Protein AF-A0A0K2G7L2-F1 (afdb_monomer)

Foldseek 3Di:
DDDDDDDDDDDDDDDDDDDDDDPDDDPPPPPPVVVLVQFLLNLQLVLLLVQLVVLLVQLQQLVLLLVVLVVVVCVPDHDDDDDDDDDDPPDDRDDPVRSCVVCVVGNVSSVVSNVVSVLLNVLSLLVSLLSCLLVQVNPSHHDLVSLCLLCVLLVHHDDPVDDRVVSSVVSSVSSVVCSVVSVVVSSVSSVVSSVVVPRDCDPSSVVVSVVSND

Nearest PDB structures (foldseek):
  7uj2-assembly1_B  TM=1.966E-01  e=4.678E+00  Borreliella burgdorferi 297

Secondary structure (DSSP, 8-state):
-----------------------------SSSHHHHTS-HHHHHHHHHHHHHHHHHHHHHHHHHHHHHHHHHHTTSSPPPP-PPP----SSPPPPHHHHHHH-TTHHHHHHHHHHHHHHHHHHHHHHHHHHHHTSTTSSSS--HHHHHHHHHHTT----TTS-HHHHHHHHHHHHHHHHHHT-HHHHHHHHHHHHHTT----HHHHHHHHHHH-

Organism: Nitrospira moscoviensis (NCBI:txid42253)

pLDDT: mean 81.54, std 21.76, range [35.09, 98.5]

Sequence (214 aa):
MLTVEGKRLMRRAMLSLTMLVPLSLPSWVAGAEAYEANGVFDRFSRHIERQVQTDKIAFAKASGCTNWFYQQEKQKPAPPAVQSIRWDPVLQPPSREECLREYPGGLEAVRQDFHRTQTSLSVSLTFYEFALVGDRDDDARYSGEELGDLFQSLALTYDPTHSVLTHAAALTDRFDAWYQSRNLESLMNGMGQLYDKGYRVTAADRAELDRVAQ

Radius of gyration: 32.47 Å; Cα contacts (8 Å, |Δi|>4): 161; chains: 1; bounding box: 43×84×124 Å

Solvent-accessible surface area (backbone atoms only — not comparable to full-atom values): 12833 Å² total; per-residue (Å²): 136,83,88,84,88,82,81,88,80,93,75,92,74,90,83,88,86,77,93,79,80,82,83,78,75,82,83,86,76,75,67,62,64,66,55,68,69,53,48,40,40,55,52,36,48,54,51,39,50,54,48,32,54,53,26,48,56,51,27,52,50,26,48,38,37,39,52,49,46,49,52,59,66,48,74,49,87,77,80,83,91,72,92,75,86,89,76,82,72,94,58,82,73,69,51,72,70,54,38,49,69,75,28,76,73,40,64,66,47,26,49,56,46,31,55,50,27,49,49,51,31,50,53,35,49,54,51,42,50,49,55,43,32,43,25,75,81,72,76,73,47,58,54,75,65,36,44,41,52,47,26,46,34,67,77,44,84,68,60,91,88,57,50,58,66,58,53,23,48,55,52,45,53,50,48,53,54,35,59,75,69,63,42,55,68,59,49,53,52,17,50,48,50,42,43,76,74,68,37,59,85,46,75,65,46,50,54,52,47,54,63,74,70,108

Mean predicted aligned error: 12.75 Å

Structure (mmCIF, N/CA/C/O backbone):
data_AF-A0A0K2G7L2-F1
#
_entry.id   AF-A0A0K2G7L2-F1
#
loop_
_atom_site.group_PDB
_atom_site.id
_atom_site.type_symbol
_atom_site.label_atom_id
_atom_site.label_alt_id
_atom_site.label_comp_id
_atom_site.label_asym_id
_atom_site.label_entity_id
_atom_site.label_seq_id
_atom_site.pdbx_PDB_ins_code
_atom_site.Cartn_x
_atom_site.Cartn_y
_atom_site.Cartn_z
_atom_site.occupancy
_atom_site.B_iso_or_equiv
_atom_site.auth_seq_id
_atom_site.auth_comp_id
_atom_site.auth_asym_id
_atom_site.auth_atom_id
_atom_site.pdbx_PDB_model_num
ATOM 1 N N . MET A 1 1 ? 5.404 68.092 -82.653 1.00 35.09 1 MET A N 1
ATOM 2 C CA . MET A 1 1 ? 6.288 69.264 -82.496 1.00 35.09 1 MET A CA 1
ATOM 3 C C . MET A 1 1 ? 6.424 69.516 -80.999 1.00 35.09 1 MET A C 1
ATOM 5 O O . MET A 1 1 ? 5.402 69.699 -80.360 1.00 35.09 1 MET A O 1
ATOM 9 N N . LEU A 1 2 ? 7.659 69.437 -80.488 1.00 36.53 2 LEU A N 1
ATOM 10 C CA . LEU A 1 2 ? 8.143 69.845 -79.154 1.00 36.53 2 LEU A CA 1
ATOM 11 C C . LEU A 1 2 ? 7.706 69.047 -77.899 1.00 36.53 2 LEU A C 1
ATOM 13 O O . LEU A 1 2 ? 6.635 69.221 -77.332 1.00 36.53 2 LEU A O 1
ATOM 17 N N . THR A 1 3 ? 8.657 68.214 -77.465 1.00 42.84 3 THR A N 1
ATOM 18 C CA . THR A 1 3 ? 9.062 67.876 -76.084 1.00 42.84 3 THR A CA 1
ATOM 19 C C . THR A 1 3 ? 8.960 69.029 -75.086 1.00 42.84 3 THR A C 1
ATOM 21 O O . THR A 1 3 ? 9.286 70.134 -75.495 1.00 42.84 3 THR A O 1
ATOM 24 N N . VAL A 1 4 ? 8.725 68.747 -73.791 1.00 45.81 4 VAL A N 1
ATOM 25 C CA . VAL A 1 4 ? 9.491 69.310 -72.648 1.00 45.81 4 VAL A CA 1
ATOM 26 C C . VAL A 1 4 ? 9.298 68.437 -71.385 1.00 45.81 4 VAL A C 1
ATOM 28 O O . VAL A 1 4 ? 8.180 68.119 -70.991 1.00 45.81 4 VAL A O 1
ATOM 31 N N . GLU A 1 5 ? 10.428 68.061 -70.774 1.00 42.84 5 GLU A N 1
ATOM 32 C CA . GLU A 1 5 ? 10.598 67.455 -69.445 1.00 42.84 5 GLU A CA 1
ATOM 33 C C . GLU A 1 5 ? 10.111 68.342 -68.284 1.00 42.84 5 GLU A C 1
ATOM 35 O O . GLU A 1 5 ? 10.182 69.566 -68.365 1.00 42.84 5 GLU A O 1
ATOM 40 N N . GLY A 1 6 ? 9.812 67.761 -67.113 1.00 38.66 6 GLY A N 1
ATOM 41 C CA . GLY A 1 6 ? 9.812 68.583 -65.896 1.00 38.66 6 GLY A CA 1
ATOM 42 C C . GLY A 1 6 ? 9.355 67.945 -64.587 1.00 38.66 6 GLY A C 1
ATOM 43 O O . GLY A 1 6 ? 8.214 68.110 -64.193 1.00 38.66 6 GLY A O 1
ATOM 44 N N . LYS A 1 7 ? 10.307 67.317 -63.883 1.00 39.59 7 LYS A N 1
ATOM 45 C CA . LYS A 1 7 ? 10.552 67.356 -62.420 1.00 39.59 7 LYS A CA 1
ATOM 46 C C . LYS A 1 7 ? 9.382 67.212 -61.414 1.00 39.59 7 LYS A C 1
ATOM 48 O O . LYS A 1 7 ? 8.564 68.099 -61.238 1.00 39.59 7 LYS A O 1
ATOM 53 N N . ARG A 1 8 ? 9.546 66.171 -60.577 1.00 40.81 8 ARG A N 1
ATOM 54 C CA . ARG A 1 8 ? 9.452 66.130 -59.094 1.00 40.81 8 ARG A CA 1
ATOM 55 C C . ARG A 1 8 ? 8.315 66.919 -58.421 1.00 40.81 8 ARG A C 1
ATOM 57 O O . ARG A 1 8 ? 8.402 68.132 -58.323 1.00 40.81 8 ARG A O 1
ATOM 64 N N . LEU A 1 9 ? 7.452 66.214 -57.686 1.00 43.16 9 LEU A N 1
ATOM 65 C CA . LEU A 1 9 ? 7.503 66.154 -56.212 1.00 43.16 9 LEU A CA 1
ATOM 66 C C . LEU A 1 9 ? 6.395 65.218 -55.710 1.00 43.16 9 LEU A C 1
ATOM 68 O O . LEU A 1 9 ? 5.207 65.483 -55.866 1.00 43.16 9 LEU A O 1
ATOM 72 N N . MET A 1 10 ? 6.800 64.119 -55.083 1.00 41.78 10 MET A N 1
ATOM 73 C CA . MET A 1 10 ? 5.919 63.162 -54.422 1.00 41.78 10 MET A CA 1
ATOM 74 C C . MET A 1 10 ? 5.433 63.791 -53.104 1.00 41.78 10 MET A C 1
ATOM 76 O O . MET A 1 10 ? 6.190 63.880 -52.138 1.00 41.78 10 MET A O 1
ATOM 80 N N . ARG A 1 11 ? 4.184 64.268 -53.060 1.00 44.75 11 ARG A N 1
ATOM 81 C CA . ARG A 1 11 ? 3.488 64.621 -51.813 1.00 44.75 11 ARG A CA 1
ATOM 82 C C . ARG A 1 11 ? 2.531 63.489 -51.461 1.00 44.75 11 ARG A C 1
ATOM 84 O O . ARG A 1 11 ? 1.576 63.222 -52.179 1.00 44.75 11 ARG A O 1
ATOM 91 N N . ARG A 1 12 ? 2.844 62.817 -50.353 1.00 45.50 12 ARG A N 1
ATOM 92 C CA . ARG A 1 12 ? 2.014 61.807 -49.692 1.00 45.50 12 ARG A CA 1
ATOM 93 C C . ARG A 1 12 ? 0.646 62.407 -49.353 1.00 45.50 12 ARG A C 1
ATOM 95 O O . ARG A 1 12 ? 0.589 63.423 -48.665 1.00 45.50 12 ARG A O 1
ATOM 102 N N . ALA A 1 13 ? -0.420 61.751 -49.800 1.00 44.72 13 ALA A N 1
ATOM 103 C CA . ALA A 1 13 ? -1.786 61.982 -49.350 1.00 44.72 13 ALA A CA 1
ATOM 104 C C . ALA A 1 13 ? -2.332 60.682 -48.742 1.00 44.72 13 ALA A C 1
ATOM 106 O O . ALA A 1 13 ? -2.075 59.593 -49.253 1.00 44.72 13 ALA A O 1
ATOM 107 N N . MET A 1 14 ? -3.007 60.843 -47.605 1.00 48.19 14 MET A N 1
ATOM 108 C CA . MET A 1 14 ? -3.627 59.821 -46.761 1.00 48.19 14 MET A CA 1
ATOM 109 C C . MET A 1 14 ? -4.517 58.836 -47.524 1.00 48.19 14 MET A C 1
ATOM 111 O O . MET A 1 14 ? -5.283 59.248 -48.390 1.00 48.19 14 MET A O 1
ATOM 115 N N . LEU A 1 15 ? -4.542 57.583 -47.063 1.00 45.75 15 LEU A N 1
ATOM 116 C CA . LEU A 1 15 ? -5.757 56.770 -47.085 1.00 45.75 15 LEU A CA 1
ATOM 117 C C . LEU A 1 15 ? -5.809 55.842 -45.864 1.00 45.75 15 LEU A C 1
ATOM 119 O O . LEU A 1 15 ? -4.902 55.054 -45.610 1.00 45.75 15 LEU A O 1
ATOM 123 N N . SER A 1 16 ? -6.886 56.019 -45.107 1.00 45.94 16 SER A N 1
ATOM 124 C CA . SER A 1 16 ? -7.326 55.275 -43.928 1.00 45.94 16 SER A CA 1
ATOM 125 C C . SER A 1 16 ? -7.998 53.954 -44.315 1.00 45.94 16 SER A C 1
ATOM 127 O O . SER A 1 16 ? -8.785 53.978 -45.253 1.00 45.94 16 SER A O 1
ATOM 129 N N . LEU A 1 17 ? -7.752 52.866 -43.565 1.00 40.91 17 LEU A N 1
ATOM 130 C CA . LEU A 1 17 ? -8.583 51.651 -43.326 1.00 40.91 17 LEU A CA 1
ATOM 131 C C . LEU A 1 17 ? -7.626 50.584 -42.739 1.00 40.91 17 LEU A C 1
ATOM 133 O O . LEU A 1 17 ? -6.512 50.469 -43.224 1.00 40.91 17 LEU A O 1
ATOM 137 N N . THR A 1 18 ? -7.880 49.761 -41.720 1.00 48.34 18 THR A N 1
ATOM 138 C CA . THR A 1 18 ? -9.101 49.214 -41.116 1.00 48.34 18 THR A CA 1
ATOM 139 C C . THR A 1 18 ? -8.684 48.623 -39.756 1.00 48.34 18 THR A C 1
ATOM 141 O O . THR A 1 18 ? -7.595 48.057 -39.653 1.00 48.34 18 THR A O 1
ATOM 144 N N . MET A 1 19 ? -9.520 48.737 -38.720 1.00 47.88 19 MET A N 1
ATOM 145 C CA . MET A 1 19 ? -9.339 48.027 -37.445 1.00 47.88 19 MET A CA 1
ATOM 146 C C . MET A 1 19 ? -9.351 46.505 -37.656 1.00 47.88 19 MET A C 1
ATOM 148 O O . MET A 1 19 ? -10.293 45.977 -38.241 1.00 47.88 19 MET A O 1
ATOM 152 N N . LEU A 1 20 ? -8.365 45.804 -37.096 1.00 48.47 20 LEU A N 1
ATOM 153 C CA . LEU A 1 20 ? -8.415 44.366 -36.832 1.00 48.47 20 LEU A CA 1
ATOM 154 C C . LEU A 1 20 ? -8.144 44.173 -35.338 1.00 48.47 20 LEU A C 1
ATOM 156 O O . LEU A 1 20 ? -7.011 44.275 -34.878 1.00 48.47 20 LEU A O 1
ATOM 160 N N . VAL A 1 21 ? -9.221 43.966 -34.581 1.00 51.09 21 VAL A N 1
ATOM 161 C CA . VAL A 1 21 ? -9.177 43.514 -33.187 1.00 51.09 21 VAL A CA 1
ATOM 162 C C . VAL A 1 21 ? -9.005 41.994 -33.227 1.00 51.09 21 VAL A C 1
ATOM 164 O O . VAL A 1 21 ? -9.907 41.319 -33.727 1.00 51.09 21 VAL A O 1
ATOM 167 N N . PRO A 1 22 ? -7.892 41.417 -32.744 1.00 52.50 22 PRO A N 1
ATOM 168 C CA . PRO A 1 22 ? -7.833 39.978 -32.551 1.00 52.50 22 PRO A CA 1
ATOM 169 C C . PRO A 1 22 ? -8.707 39.607 -31.345 1.00 52.50 22 PRO A C 1
ATOM 171 O O . PRO A 1 22 ? -8.453 40.040 -30.222 1.00 52.50 22 PRO A O 1
ATOM 174 N N . LEU A 1 23 ? -9.754 38.810 -31.587 1.00 47.44 23 LEU A N 1
ATOM 175 C CA . LEU A 1 23 ? -10.440 38.061 -30.537 1.00 47.44 23 LEU A CA 1
ATOM 176 C C . LEU A 1 23 ? -9.457 37.015 -29.997 1.00 47.44 23 LEU A C 1
ATOM 178 O O . LEU A 1 23 ? -9.253 35.962 -30.601 1.00 47.44 23 LEU A O 1
ATOM 182 N N . SER A 1 24 ? -8.835 37.317 -28.865 1.00 51.59 24 SER A N 1
ATOM 183 C CA . SER A 1 24 ? -8.089 36.344 -28.076 1.00 51.59 24 SER A CA 1
ATOM 184 C C . SER A 1 24 ? -9.082 35.357 -27.460 1.00 51.59 24 SER A C 1
ATOM 186 O O . SER A 1 24 ? -9.828 35.707 -26.546 1.00 51.59 24 SER A O 1
ATOM 188 N N . LEU A 1 25 ? -9.117 34.128 -27.974 1.00 49.25 25 LEU A N 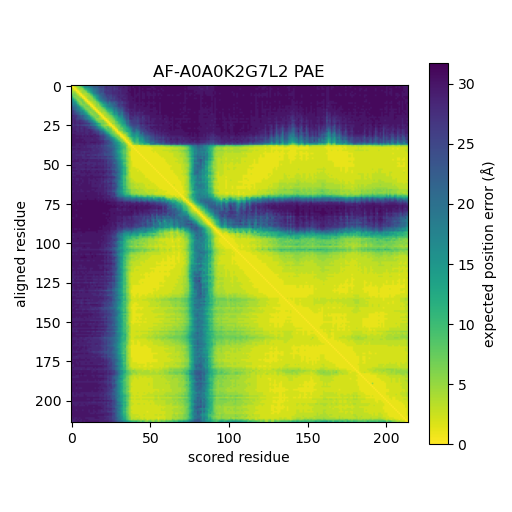1
ATOM 189 C CA . LEU A 1 25 ? -9.781 33.012 -27.303 1.00 49.25 25 LEU A CA 1
ATOM 190 C C . LEU A 1 25 ? -9.038 32.716 -25.986 1.00 49.25 25 LEU A C 1
ATOM 192 O O . LEU A 1 25 ? -7.806 32.671 -25.993 1.00 49.25 25 LEU A O 1
ATOM 196 N N . PRO A 1 26 ? -9.739 32.516 -24.857 1.00 49.12 26 PRO A N 1
ATOM 197 C CA . PRO A 1 26 ? -9.099 32.095 -23.622 1.00 49.12 26 PRO A CA 1
ATOM 198 C C . PRO A 1 26 ? -8.613 30.650 -23.770 1.00 49.12 26 PRO A C 1
ATOM 200 O O . PRO A 1 26 ? -9.399 29.735 -24.011 1.00 49.12 26 PRO A O 1
ATOM 203 N N . SER A 1 27 ? -7.305 30.452 -23.617 1.00 50.47 27 SER A N 1
ATOM 204 C CA . SER A 1 27 ? -6.669 29.140 -23.526 1.00 50.47 27 SER A CA 1
ATOM 205 C C . SER A 1 27 ? -7.140 28.417 -22.261 1.00 50.47 27 SER A C 1
ATOM 207 O O . SER A 1 27 ? -6.530 28.520 -21.201 1.00 50.47 27 SER A O 1
ATOM 209 N N . TRP A 1 28 ? -8.239 27.674 -22.352 1.00 54.69 28 TRP A N 1
ATOM 210 C CA . TRP A 1 28 ? -8.590 26.641 -21.379 1.00 54.69 28 TRP A CA 1
ATOM 211 C C . TRP A 1 28 ? -7.934 25.324 -21.792 1.00 54.69 28 TRP A C 1
ATOM 213 O O . TRP A 1 28 ? -8.592 24.394 -22.240 1.00 54.69 28 TRP A O 1
ATOM 223 N N . VAL A 1 29 ? -6.611 25.254 -21.658 1.00 53.53 29 VAL A N 1
ATOM 224 C 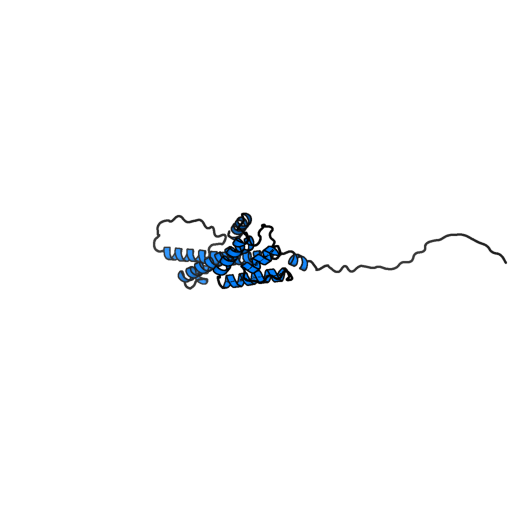CA . VAL A 1 29 ? -5.859 23.993 -21.729 1.00 53.53 29 VAL A CA 1
ATOM 225 C C . VAL A 1 29 ? -4.832 23.999 -20.598 1.00 53.53 29 VAL A C 1
ATOM 227 O O . VAL A 1 29 ? -3.636 24.069 -20.821 1.00 53.53 29 VAL A O 1
ATOM 230 N N . ALA A 1 30 ? -5.316 24.005 -19.355 1.00 46.59 30 ALA A N 1
ATOM 231 C CA . ALA A 1 30 ? -4.478 23.860 -18.156 1.00 46.59 30 ALA A CA 1
ATOM 232 C C . ALA A 1 30 ? -4.782 22.563 -17.378 1.00 46.59 30 ALA A C 1
ATOM 234 O O . ALA A 1 30 ? -4.240 22.342 -16.302 1.00 46.59 30 ALA A O 1
ATOM 235 N N . GLY A 1 31 ? -5.670 21.704 -17.900 1.00 41.00 31 GLY A N 1
ATOM 236 C CA . GLY A 1 31 ? -6.111 20.479 -17.219 1.00 41.00 31 GLY A CA 1
ATOM 237 C C . GLY A 1 31 ? -5.459 19.183 -17.709 1.00 41.00 31 GLY A C 1
ATOM 238 O O . GLY A 1 31 ? -5.388 18.226 -16.947 1.00 41.00 31 GLY A O 1
ATOM 239 N N . ALA A 1 32 ? -4.977 19.134 -18.956 1.00 43.25 32 ALA A N 1
ATOM 240 C CA . ALA A 1 32 ? -4.415 17.909 -19.535 1.00 43.25 32 ALA A CA 1
ATOM 241 C C . ALA A 1 32 ? -2.942 17.691 -19.136 1.00 43.25 32 ALA A C 1
ATOM 243 O O . ALA A 1 32 ? -2.575 16.586 -18.747 1.00 43.25 32 ALA A O 1
ATOM 244 N N . GLU A 1 33 ? -2.124 18.751 -19.126 1.00 41.44 33 GLU A N 1
ATOM 245 C CA . GLU A 1 33 ? -0.695 18.650 -18.783 1.00 41.44 33 GLU A CA 1
ATOM 246 C C . GLU A 1 33 ? -0.455 18.315 -17.305 1.00 41.44 33 GLU A C 1
ATOM 248 O O . GLU A 1 33 ? 0.435 17.538 -16.992 1.00 41.44 33 GLU A O 1
ATOM 253 N N . ALA A 1 34 ? -1.285 18.815 -16.383 1.00 43.66 34 ALA A N 1
ATOM 254 C CA . ALA A 1 34 ? -1.171 18.477 -14.960 1.00 43.66 34 ALA A CA 1
ATOM 255 C C . ALA A 1 34 ? -1.605 17.031 -14.644 1.00 43.66 34 ALA A C 1
ATOM 257 O O . ALA A 1 34 ? -1.205 16.465 -13.626 1.00 43.66 34 ALA A O 1
ATOM 258 N N . TYR A 1 35 ? -2.425 16.422 -15.508 1.00 42.34 35 TYR A N 1
ATOM 259 C CA . TYR A 1 35 ? -2.795 15.017 -15.387 1.00 42.34 35 TYR A CA 1
ATOM 260 C C . TYR A 1 35 ? -1.674 14.135 -15.964 1.00 42.34 35 TYR A C 1
ATOM 262 O O . TYR A 1 35 ? -1.238 13.212 -15.287 1.00 42.34 35 TYR A O 1
ATOM 270 N N . GLU A 1 36 ? -1.097 14.444 -17.125 1.00 47.53 36 GLU A N 1
ATOM 271 C CA . GLU A 1 36 ? 0.095 13.716 -17.606 1.00 47.53 36 GLU A CA 1
ATOM 272 C C . GLU A 1 36 ? 1.372 13.959 -16.776 1.00 47.53 36 GLU A C 1
ATOM 274 O O . GLU A 1 36 ? 2.258 13.111 -16.779 1.00 47.53 36 GLU A O 1
ATOM 279 N N . ALA A 1 37 ? 1.454 15.048 -16.001 1.00 53.00 37 ALA A N 1
ATOM 280 C CA . ALA A 1 37 ? 2.601 15.350 -15.134 1.00 53.00 37 ALA A CA 1
ATOM 281 C C . ALA A 1 37 ? 2.802 14.358 -13.971 1.00 53.00 37 ALA A C 1
ATOM 283 O O . ALA A 1 37 ? 3.887 14.289 -13.398 1.00 53.00 37 ALA A O 1
ATOM 284 N N . ASN A 1 38 ? 1.767 13.595 -13.617 1.00 70.31 38 ASN A N 1
ATOM 285 C CA . ASN A 1 38 ? 1.811 12.608 -12.544 1.00 70.31 38 ASN A CA 1
ATOM 286 C C . ASN A 1 38 ? 2.113 11.224 -13.137 1.00 70.31 38 ASN A C 1
ATOM 288 O O . ASN A 1 38 ? 1.233 10.614 -13.758 1.00 70.31 38 ASN A O 1
ATOM 29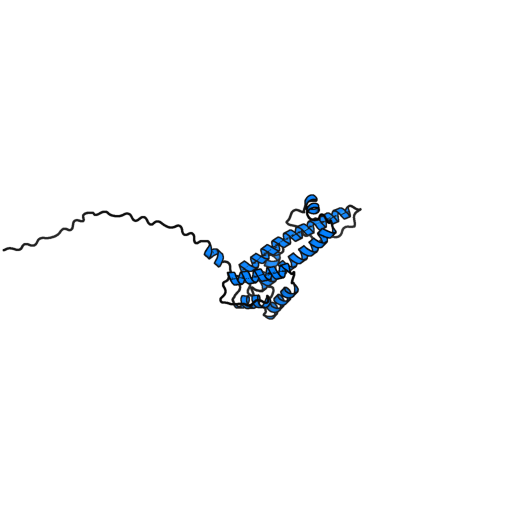2 N N . GLY A 1 39 ? 3.355 10.756 -12.966 1.00 91.69 39 GLY A N 1
ATOM 293 C CA . GLY A 1 39 ? 3.829 9.452 -13.441 1.00 91.69 39 GLY A CA 1
ATOM 294 C C . GLY A 1 39 ? 3.133 8.260 -12.772 1.00 91.69 39 GLY A C 1
ATOM 295 O O . GLY A 1 39 ? 2.296 8.419 -11.881 1.00 91.69 39 GLY A O 1
ATOM 296 N N . VAL A 1 40 ? 3.479 7.041 -13.204 1.00 97.12 40 VAL A N 1
ATOM 297 C CA . VAL A 1 40 ? 2.868 5.805 -12.679 1.00 97.12 40 VAL A CA 1
ATOM 298 C C . VAL A 1 40 ? 3.083 5.674 -11.168 1.00 97.12 40 VAL A C 1
ATOM 300 O O . VAL A 1 40 ? 2.113 5.413 -10.458 1.00 97.12 40 VAL A O 1
ATOM 303 N N . PHE A 1 41 ? 4.311 5.928 -10.692 1.00 97.38 41 PHE A N 1
ATOM 304 C CA . PHE A 1 41 ? 4.676 5.912 -9.270 1.00 97.38 41 PHE A CA 1
ATOM 305 C C . PHE A 1 41 ? 3.721 6.766 -8.435 1.00 97.38 41 PHE A C 1
ATOM 307 O O . PHE A 1 41 ? 2.976 6.241 -7.618 1.00 97.38 41 PHE A O 1
ATOM 314 N N . ASP A 1 42 ? 3.668 8.069 -8.708 1.00 96.56 42 ASP A N 1
ATOM 315 C CA . ASP A 1 42 ? 2.886 9.028 -7.928 1.00 96.56 42 ASP A CA 1
ATOM 316 C C . ASP A 1 42 ? 1.370 8.740 -7.964 1.00 96.56 42 ASP A C 1
ATOM 318 O O . ASP A 1 42 ? 0.650 8.965 -6.990 1.00 96.56 42 ASP A O 1
ATOM 322 N N . ARG A 1 43 ? 0.842 8.199 -9.065 1.00 97.00 43 ARG A N 1
ATOM 323 C CA . ARG A 1 43 ? -0.569 7.782 -9.127 1.00 97.00 43 ARG A CA 1
ATOM 324 C C . ARG A 1 43 ? -0.841 6.559 -8.264 1.00 97.00 43 ARG A C 1
ATOM 326 O O . ARG A 1 43 ? -1.855 6.524 -7.565 1.00 97.00 43 ARG A O 1
ATOM 333 N N . PHE A 1 44 ? 0.043 5.572 -8.338 1.00 97.81 44 PHE A N 1
ATOM 334 C CA . PHE A 1 44 ? -0.091 4.319 -7.616 1.00 97.81 44 PHE A CA 1
ATOM 335 C C . PHE A 1 44 ? 0.132 4.514 -6.111 1.00 97.81 44 PHE A C 1
ATOM 337 O O . PHE A 1 44 ? -0.743 4.168 -5.316 1.00 97.81 44 PHE A O 1
ATOM 344 N N . SER A 1 45 ? 1.226 5.166 -5.713 1.00 97.31 45 SER A N 1
ATOM 345 C CA . SER A 1 45 ? 1.561 5.423 -4.309 1.00 97.31 45 SER A CA 1
ATOM 346 C C . SER A 1 45 ? 0.503 6.286 -3.617 1.00 97.31 45 SER A C 1
ATOM 348 O O . SER A 1 45 ? 0.019 5.909 -2.551 1.00 97.31 45 SER A O 1
ATOM 350 N N . ARG A 1 46 ? 0.009 7.363 -4.251 1.00 97.50 46 ARG A N 1
ATOM 351 C CA . ARG A 1 46 ? -1.089 8.181 -3.689 1.00 97.50 46 ARG A CA 1
ATOM 352 C C . ARG A 1 46 ? -2.421 7.442 -3.594 1.00 97.50 46 ARG A C 1
ATOM 354 O O . ARG A 1 46 ? -3.280 7.813 -2.792 1.00 97.50 46 ARG A O 1
ATOM 361 N N . HIS A 1 47 ? -2.667 6.435 -4.432 1.00 98.31 47 HIS A N 1
ATOM 362 C CA . HIS A 1 47 ? -3.849 5.581 -4.279 1.00 98.31 47 HIS A CA 1
ATOM 363 C C . HIS A 1 47 ? -3.754 4.751 -3.001 1.00 98.31 47 HIS A C 1
ATOM 365 O O . HIS A 1 47 ? -4.679 4.785 -2.189 1.00 98.31 47 HIS A O 1
ATOM 371 N N . ILE A 1 48 ? -2.609 4.111 -2.777 1.00 98.19 48 ILE A N 1
ATOM 372 C CA . ILE A 1 48 ? -2.363 3.318 -1.571 1.00 98.19 48 ILE A CA 1
ATOM 373 C C . ILE A 1 48 ? -2.340 4.211 -0.323 1.00 98.19 48 ILE A C 1
ATOM 375 O O . ILE A 1 48 ? -2.988 3.877 0.664 1.00 98.19 48 ILE A O 1
ATOM 379 N N . GLU A 1 49 ? -1.686 5.378 -0.358 1.00 97.44 49 GLU A N 1
ATOM 380 C CA . GLU A 1 49 ? -1.642 6.315 0.777 1.00 97.44 49 GLU A CA 1
ATOM 381 C C . GLU A 1 49 ? -3.057 6.735 1.210 1.00 97.44 49 GLU A C 1
ATOM 383 O O . GLU A 1 49 ? -3.370 6.739 2.401 1.00 97.44 49 GLU A O 1
ATOM 388 N N . ARG A 1 50 ? -3.966 7.008 0.262 1.00 98.06 50 ARG A N 1
ATOM 389 C CA . ARG A 1 50 ? -5.380 7.297 0.576 1.00 98.06 50 ARG A CA 1
ATOM 390 C C . ARG A 1 50 ? -6.074 6.125 1.272 1.00 98.06 50 ARG A C 1
ATOM 392 O O . ARG A 1 50 ? -6.865 6.348 2.196 1.00 98.06 50 ARG A O 1
ATOM 399 N N . GLN A 1 51 ? -5.777 4.891 0.865 1.00 98.12 51 GLN A N 1
ATOM 400 C CA . GLN A 1 51 ? -6.293 3.705 1.544 1.00 98.12 51 GLN A CA 1
ATOM 401 C C . GLN A 1 51 ? -5.692 3.559 2.949 1.00 98.12 51 GLN A C 1
ATOM 403 O O . GLN A 1 51 ? -6.440 3.320 3.894 1.00 98.12 51 GLN A O 1
ATOM 408 N N . VAL A 1 52 ? -4.389 3.810 3.128 1.00 97.44 52 VAL A N 1
ATOM 409 C CA . VAL A 1 52 ? -3.739 3.834 4.451 1.00 97.44 52 VAL A CA 1
ATOM 410 C C . VAL A 1 52 ? -4.427 4.836 5.378 1.00 97.44 52 VAL A C 1
ATOM 412 O O . VAL A 1 52 ? -4.746 4.493 6.514 1.00 97.44 52 VAL A O 1
ATOM 415 N N . GLN A 1 53 ? -4.727 6.051 4.910 1.00 96.62 53 GLN A N 1
ATOM 416 C CA . GLN A 1 53 ? -5.443 7.043 5.724 1.00 96.62 53 GLN A CA 1
ATOM 417 C C . GLN A 1 53 ? -6.851 6.572 6.110 1.00 96.62 53 GLN A C 1
ATOM 419 O O . GLN A 1 53 ? -7.281 6.741 7.253 1.00 96.62 53 GLN A O 1
ATOM 424 N N . THR A 1 54 ? -7.558 5.931 5.180 1.00 96.44 54 THR A N 1
ATOM 425 C CA . THR A 1 54 ? -8.879 5.344 5.444 1.00 96.44 54 THR A CA 1
ATOM 426 C C . THR A 1 54 ? -8.795 4.251 6.514 1.00 96.44 54 THR A C 1
ATOM 428 O O . THR A 1 54 ? -9.575 4.249 7.472 1.00 96.44 54 THR A O 1
ATOM 431 N N . ASP A 1 55 ? -7.808 3.362 6.406 1.00 96.06 55 ASP A N 1
ATOM 432 C CA . ASP A 1 55 ? -7.593 2.263 7.345 1.00 96.06 55 ASP A CA 1
ATOM 433 C C . ASP A 1 55 ? -7.158 2.753 8.725 1.00 96.06 55 ASP A C 1
ATOM 435 O O . ASP A 1 55 ? -7.616 2.220 9.735 1.00 96.06 55 ASP A O 1
ATOM 439 N N . LYS A 1 56 ? -6.338 3.806 8.790 1.00 94.88 56 LYS A N 1
ATOM 440 C CA . LYS A 1 56 ? -5.955 4.469 10.042 1.00 94.88 56 LYS A CA 1
ATOM 441 C C . LYS A 1 56 ? -7.160 5.004 10.792 1.00 94.88 56 LYS A C 1
ATOM 443 O O . LYS A 1 56 ? -7.277 4.777 11.995 1.00 94.88 56 LYS A O 1
ATOM 448 N N . ILE A 1 57 ? -8.067 5.690 10.097 1.00 93.75 57 ILE A N 1
ATOM 449 C CA . ILE A 1 57 ? -9.288 6.225 10.709 1.00 93.75 57 ILE A CA 1
ATOM 450 C C . ILE A 1 57 ? -10.155 5.079 11.244 1.00 93.75 57 ILE A C 1
ATOM 452 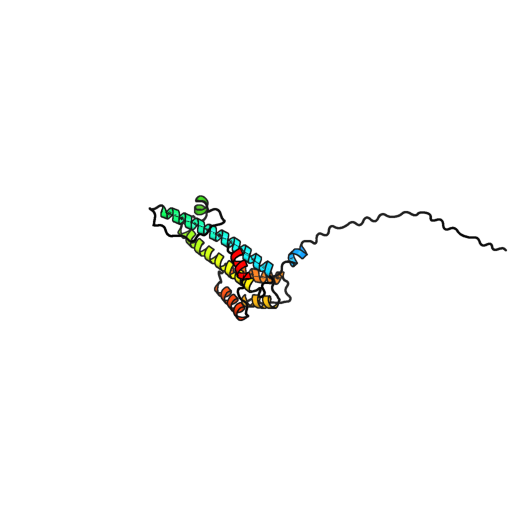O O . ILE A 1 57 ? -10.614 5.134 12.388 1.00 93.75 57 ILE A O 1
ATOM 456 N N . ALA A 1 58 ? -10.337 4.019 10.452 1.00 93.56 58 ALA A N 1
ATOM 457 C CA . ALA A 1 58 ? -11.099 2.845 10.867 1.00 93.56 58 ALA A CA 1
ATOM 458 C C . ALA A 1 58 ? -10.466 2.151 12.088 1.00 93.56 58 ALA A C 1
ATOM 460 O O . ALA A 1 58 ? -11.156 1.866 13.069 1.00 93.56 58 ALA A O 1
ATOM 461 N N . PHE A 1 59 ? -9.147 1.948 12.068 1.00 94.50 59 PHE A N 1
ATOM 462 C CA . PHE A 1 59 ? -8.393 1.351 13.168 1.00 94.50 59 PHE A CA 1
ATOM 463 C C . PHE A 1 59 ? -8.450 2.203 14.438 1.00 94.50 59 PHE A C 1
ATOM 465 O O . PHE A 1 59 ? -8.724 1.680 15.519 1.00 94.50 59 PHE A O 1
ATOM 472 N N . ALA A 1 60 ? -8.249 3.517 14.331 1.00 91.50 60 ALA A N 1
ATOM 473 C CA . ALA A 1 60 ? -8.310 4.430 15.468 1.00 91.50 60 ALA A CA 1
ATOM 474 C C . ALA A 1 60 ? -9.692 4.414 16.135 1.00 91.50 60 ALA A C 1
ATOM 476 O O . ALA A 1 60 ? -9.784 4.383 17.364 1.00 91.50 60 ALA A O 1
ATOM 477 N N . LYS A 1 61 ? -10.766 4.357 15.339 1.00 91.25 61 LYS A N 1
ATOM 478 C CA . LYS A 1 61 ? -12.139 4.235 15.838 1.00 91.25 61 LYS A CA 1
ATOM 479 C C . LYS A 1 61 ? -12.368 2.910 16.569 1.00 91.25 61 LYS A C 1
ATOM 481 O O . LYS A 1 61 ? -12.821 2.924 17.715 1.00 91.25 61 LYS A O 1
ATOM 486 N N . ALA A 1 62 ? -12.011 1.781 15.952 1.00 92.75 62 ALA A N 1
ATOM 487 C CA . ALA A 1 62 ? -12.158 0.458 16.560 1.00 92.75 62 ALA A CA 1
ATOM 488 C C . ALA A 1 62 ? -11.317 0.325 17.843 1.00 92.75 62 ALA A C 1
ATOM 490 O O . ALA A 1 62 ? -11.800 -0.177 18.858 1.00 92.75 62 ALA A O 1
ATOM 491 N N . SER A 1 63 ? -10.086 0.840 17.836 1.00 90.81 63 SER A N 1
ATOM 492 C CA . SER A 1 63 ? -9.189 0.893 18.997 1.00 90.81 63 SER A CA 1
ATOM 493 C C . SER A 1 63 ? -9.761 1.756 20.127 1.00 90.81 63 SER A C 1
ATOM 495 O O . SER A 1 63 ? -9.852 1.309 21.274 1.00 90.81 63 SER A O 1
ATOM 497 N N . GLY A 1 64 ? -10.238 2.964 19.809 1.00 90.38 64 GLY A N 1
ATOM 498 C CA . GLY A 1 64 ? -10.871 3.868 20.768 1.00 90.38 64 GLY A CA 1
ATOM 499 C C . GLY A 1 64 ? -12.102 3.249 21.430 1.00 90.38 64 GLY A C 1
ATOM 500 O O . GLY A 1 64 ? -12.206 3.238 22.658 1.00 90.38 64 GLY A O 1
ATOM 501 N N . CYS A 1 65 ? -12.995 2.649 20.641 1.00 92.19 65 CYS A N 1
ATOM 502 C CA . CYS A 1 65 ? -14.179 1.984 21.179 1.00 92.19 65 CYS A CA 1
ATOM 503 C C . CYS A 1 65 ? -13.848 0.700 21.944 1.00 92.19 65 CYS A C 1
ATOM 505 O O . CYS A 1 65 ? -14.463 0.444 22.978 1.00 92.19 65 CYS A O 1
ATOM 507 N N . THR A 1 66 ? -12.844 -0.068 21.516 1.00 90.00 66 THR A N 1
ATOM 508 C CA . THR A 1 66 ? -12.339 -1.226 22.269 1.00 90.00 66 THR A CA 1
ATOM 509 C C . THR A 1 66 ? -11.890 -0.799 23.665 1.00 90.00 66 THR A C 1
ATOM 511 O O . THR A 1 66 ? -12.317 -1.378 24.666 1.00 90.00 66 THR A O 1
ATOM 514 N N . ASN A 1 67 ? -11.087 0.266 23.751 1.00 88.31 67 ASN A N 1
ATOM 515 C CA . ASN A 1 67 ? -10.634 0.825 25.023 1.00 88.31 67 ASN A CA 1
ATOM 516 C C . ASN A 1 67 ? -11.803 1.302 25.889 1.00 88.31 67 ASN A C 1
ATOM 518 O O . ASN A 1 67 ? -11.817 1.029 27.090 1.00 88.31 67 ASN A O 1
ATOM 522 N N . TRP A 1 68 ? -12.800 1.957 25.292 1.00 89.06 68 TRP A N 1
ATOM 523 C CA . TRP A 1 68 ? -14.001 2.381 26.006 1.00 89.06 68 TRP A CA 1
ATOM 524 C C . TRP A 1 68 ? -14.777 1.190 26.589 1.00 89.06 68 TRP A C 1
ATOM 526 O O . TRP A 1 68 ? -15.052 1.180 27.789 1.00 89.06 68 TRP A O 1
ATOM 536 N N . PHE A 1 69 ? -15.071 0.155 25.793 1.00 88.19 69 PHE A N 1
ATOM 537 C CA . PHE A 1 69 ? -15.777 -1.040 26.276 1.00 88.19 69 PHE A CA 1
ATOM 538 C C . PHE A 1 69 ? -14.996 -1.752 27.389 1.00 88.19 69 PHE A C 1
ATOM 540 O O . PHE A 1 69 ? -15.586 -2.152 28.392 1.00 88.19 69 PHE A O 1
ATOM 547 N N . TYR A 1 70 ? -13.667 -1.841 27.280 1.00 84.94 70 TYR A N 1
ATOM 548 C CA . TYR A 1 70 ? -12.835 -2.376 28.359 1.00 84.94 70 TYR A CA 1
ATOM 549 C C . TYR A 1 70 ? -12.886 -1.532 29.632 1.00 84.94 70 TYR A C 1
ATOM 551 O O . TYR A 1 70 ? -12.906 -2.086 30.729 1.00 84.94 70 TYR A O 1
ATOM 559 N N . GLN A 1 71 ? -12.897 -0.203 29.521 1.00 82.94 71 GLN A N 1
ATOM 560 C CA . GLN A 1 71 ? -13.051 0.675 30.681 1.00 82.94 71 GLN A CA 1
ATOM 561 C C . GLN A 1 71 ? -14.421 0.497 31.344 1.00 82.94 71 GLN A C 1
ATOM 563 O O . GLN A 1 71 ? -14.488 0.523 32.569 1.00 82.94 71 GLN A O 1
ATOM 568 N N . GLN A 1 72 ? -15.484 0.249 30.570 1.00 74.31 72 GLN A N 1
ATOM 569 C CA . GLN A 1 72 ? -16.804 -0.097 31.112 1.00 74.31 72 GLN A CA 1
ATOM 570 C C . GLN A 1 72 ? -16.787 -1.443 31.855 1.00 74.31 72 GLN A C 1
ATOM 572 O O . GLN A 1 72 ? -17.277 -1.518 32.979 1.00 74.31 72 GLN A O 1
ATOM 577 N N . GLU A 1 73 ? -16.172 -2.495 31.299 1.00 63.19 73 GLU A N 1
ATOM 578 C CA . GLU A 1 73 ? -16.030 -3.783 32.006 1.00 63.19 73 GLU A CA 1
ATOM 579 C C . GLU A 1 73 ? -15.176 -3.664 33.282 1.00 63.19 73 GLU A C 1
ATOM 581 O O . GLU A 1 73 ? -15.470 -4.297 34.299 1.00 63.19 73 GLU A O 1
ATOM 586 N N . LYS A 1 74 ? -14.152 -2.799 33.257 1.00 59.47 74 LYS A N 1
ATOM 587 C CA . LYS A 1 74 ? -13.289 -2.463 34.403 1.00 59.47 74 LYS A CA 1
ATOM 588 C C . LYS A 1 74 ? -13.926 -1.500 35.416 1.00 59.47 74 LYS A C 1
ATOM 590 O O . LYS A 1 74 ? -13.262 -1.131 36.380 1.00 59.47 74 LYS A O 1
ATOM 595 N N . GLN A 1 75 ? -15.199 -1.121 35.265 1.00 54.69 75 GLN A N 1
ATOM 596 C CA . GLN A 1 75 ? -15.973 -0.528 36.367 1.00 54.69 75 GLN A CA 1
ATOM 597 C C . GLN A 1 75 ? -16.486 -1.584 37.376 1.00 54.69 75 GLN A C 1
ATOM 599 O O . GLN A 1 75 ? -17.204 -1.244 38.314 1.00 54.69 75 GLN A O 1
ATOM 604 N N . LYS A 1 76 ? -16.053 -2.852 37.267 1.00 47.69 76 LYS A N 1
ATOM 605 C CA . LYS A 1 76 ? -15.827 -3.742 38.429 1.00 47.6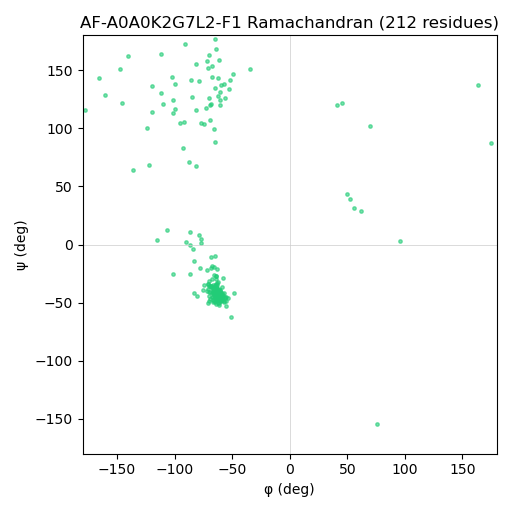9 76 LYS A CA 1
ATOM 606 C C . LYS A 1 76 ? -14.408 -3.507 38.992 1.00 47.69 76 LYS A C 1
ATOM 608 O O . LYS A 1 76 ? -13.502 -3.296 38.197 1.00 47.69 76 LYS A O 1
ATOM 613 N N . PRO A 1 77 ? -14.201 -3.525 40.328 1.00 41.59 77 PRO A N 1
ATOM 614 C CA . PRO A 1 77 ? -13.073 -2.868 41.004 1.00 41.59 77 PRO A CA 1
ATOM 615 C C . PRO A 1 77 ? -11.685 -3.214 40.431 1.00 41.59 77 PRO A C 1
ATOM 617 O O . PRO A 1 77 ? -11.424 -4.345 40.029 1.00 41.59 77 PRO A O 1
ATOM 620 N N . ALA A 1 78 ? -10.824 -2.193 40.394 1.00 44.00 78 ALA A N 1
ATOM 621 C CA . ALA A 1 78 ? -9.662 -2.049 39.512 1.00 44.00 78 ALA A CA 1
ATOM 622 C C . ALA A 1 78 ? -8.597 -3.174 39.573 1.00 44.00 78 ALA A C 1
ATOM 624 O O . ALA A 1 78 ? -8.178 -3.554 40.668 1.00 44.00 78 ALA A O 1
ATOM 625 N N . PRO A 1 79 ? -8.045 -3.625 38.422 1.00 48.66 79 PRO A N 1
ATOM 626 C CA . PRO A 1 79 ? -6.799 -4.394 38.376 1.00 48.66 79 PRO A CA 1
ATOM 627 C C . PRO A 1 79 ? -5.552 -3.482 38.462 1.00 48.66 79 PRO A C 1
ATOM 629 O O . PRO A 1 79 ? -5.627 -2.311 38.080 1.00 48.66 79 PRO A O 1
ATOM 632 N N . PRO A 1 80 ? -4.397 -4.004 38.930 1.00 49.06 80 PRO A N 1
ATOM 633 C CA . PRO A 1 80 ? -3.193 -3.218 39.203 1.00 49.06 80 PRO A CA 1
ATOM 634 C C . PRO A 1 80 ? -2.537 -2.640 37.940 1.00 49.06 80 PRO A C 1
ATOM 636 O O . PRO A 1 80 ? -2.666 -3.173 36.838 1.00 49.06 80 PRO A O 1
ATOM 639 N N . ALA A 1 81 ? -1.827 -1.527 38.137 1.00 48.53 81 ALA A N 1
ATOM 640 C CA . ALA A 1 81 ? -1.230 -0.710 37.089 1.00 48.53 81 ALA A CA 1
ATOM 641 C C . ALA A 1 81 ? -0.196 -1.480 36.250 1.00 48.53 81 ALA A C 1
ATOM 643 O O . ALA A 1 81 ? 0.797 -1.983 36.774 1.00 48.53 81 ALA A O 1
ATOM 644 N N . VAL A 1 82 ? -0.410 -1.504 34.934 1.00 46.97 82 VAL A N 1
ATOM 645 C CA . VAL A 1 82 ? 0.556 -1.980 33.937 1.00 46.97 82 VAL A CA 1
ATOM 646 C C . VAL A 1 82 ? 1.012 -0.771 33.123 1.00 46.97 82 VAL A C 1
ATOM 648 O O . VAL A 1 82 ? 0.186 0.021 32.668 1.00 46.97 82 VAL A O 1
ATOM 651 N N . GLN A 1 83 ? 2.327 -0.605 32.972 1.00 40.47 83 GLN A N 1
ATOM 652 C CA . GLN A 1 83 ? 2.926 0.443 32.144 1.00 40.47 83 GLN A CA 1
ATOM 653 C C . GLN A 1 83 ? 2.508 0.244 30.679 1.00 40.47 83 GLN A C 1
ATOM 655 O O . GLN A 1 83 ? 2.651 -0.852 30.141 1.00 40.47 83 GLN A O 1
ATOM 660 N N . SER A 1 84 ? 1.968 1.288 30.045 1.00 39.84 84 SER A N 1
ATOM 661 C CA . SER A 1 84 ? 1.517 1.251 28.649 1.00 39.84 84 SER A CA 1
ATOM 662 C C . SER A 1 84 ? 2.522 1.929 27.720 1.00 39.84 84 SER A C 1
ATOM 664 O O . SER A 1 84 ? 3.150 2.927 28.073 1.00 39.84 84 SER A O 1
ATOM 666 N N . ILE A 1 85 ? 2.656 1.371 26.517 1.00 35.25 85 ILE A N 1
ATOM 667 C CA . ILE A 1 85 ? 3.306 2.017 25.376 1.00 35.25 85 ILE A CA 1
ATOM 668 C C . ILE A 1 85 ? 2.388 3.159 24.931 1.00 35.25 85 ILE A C 1
ATOM 670 O O . ILE A 1 85 ? 1.192 2.956 24.717 1.00 35.25 85 ILE A O 1
ATOM 674 N N . ARG A 1 86 ? 2.940 4.369 24.848 1.00 37.66 86 ARG A N 1
ATOM 675 C CA . ARG A 1 86 ? 2.193 5.592 24.552 1.00 37.66 86 ARG A CA 1
ATOM 676 C C . ARG A 1 86 ? 1.891 5.660 23.053 1.00 37.66 86 ARG A C 1
ATOM 678 O O . ARG A 1 86 ? 2.779 5.941 22.259 1.00 37.66 86 ARG A O 1
ATOM 685 N N . TRP A 1 87 ? 0.642 5.391 22.693 1.00 44.03 87 TRP A N 1
ATOM 686 C CA . TRP A 1 87 ? 0.052 5.760 21.408 1.00 44.03 87 TRP A CA 1
ATOM 687 C C . TRP A 1 87 ? -0.768 7.028 21.649 1.00 44.03 87 TRP A C 1
ATOM 689 O O . TRP A 1 87 ? -1.698 6.981 22.452 1.00 44.03 87 TRP A O 1
ATOM 699 N N . ASP A 1 88 ? -0.402 8.151 21.029 1.00 44.19 88 ASP A N 1
ATOM 700 C CA . ASP A 1 88 ? -1.234 9.361 21.021 1.00 44.19 88 ASP A CA 1
ATOM 701 C C . ASP A 1 88 ? -2.117 9.301 19.767 1.00 44.19 88 ASP A C 1
ATOM 703 O O . ASP A 1 88 ? -1.615 9.498 18.659 1.00 44.19 88 ASP A O 1
ATOM 707 N N . PRO A 1 89 ? -3.424 8.997 19.885 1.00 50.16 89 PRO A N 1
ATOM 708 C CA . PRO A 1 89 ? -4.305 9.121 18.745 1.00 50.16 89 PRO A CA 1
ATOM 709 C C . PRO A 1 89 ? -4.442 10.610 18.417 1.00 50.16 89 PRO A C 1
ATOM 711 O O . PRO A 1 89 ? -4.919 11.399 19.228 1.00 50.16 89 PRO A O 1
ATOM 714 N N . VAL A 1 90 ? -4.068 10.983 17.194 1.00 49.88 90 VAL A N 1
ATOM 715 C CA . VAL A 1 90 ? -4.299 12.324 16.621 1.00 49.88 90 VAL A CA 1
ATOM 716 C C . VAL A 1 90 ? -5.806 12.617 16.453 1.00 49.88 90 VAL A C 1
ATOM 718 O O . VAL A 1 90 ? -6.214 13.751 16.213 1.00 49.88 90 VAL A O 1
ATOM 721 N N . LEU A 1 91 ? -6.664 11.608 16.637 1.00 59.31 91 LEU A N 1
ATOM 722 C CA . LEU A 1 91 ? -8.119 11.718 16.595 1.00 59.31 91 LEU A CA 1
ATOM 723 C C . LEU A 1 91 ? -8.703 11.803 18.009 1.00 59.31 91 LEU A C 1
ATOM 725 O O . LEU A 1 91 ? -8.291 11.066 18.906 1.00 59.31 91 LEU A O 1
ATOM 729 N N . GLN A 1 92 ? -9.695 12.682 18.194 1.00 65.12 92 GLN A N 1
ATOM 730 C CA . GLN A 1 92 ? -10.450 12.742 19.445 1.00 65.12 92 GLN A CA 1
ATOM 731 C C . GLN A 1 92 ? -10.995 11.344 19.783 1.00 65.12 92 GLN A C 1
ATOM 733 O O . GLN A 1 92 ? -11.523 10.670 18.893 1.00 65.12 92 GLN A O 1
ATOM 738 N N . PRO A 1 93 ? -10.858 10.883 21.040 1.00 66.88 93 PRO A N 1
ATOM 739 C CA . PRO A 1 93 ? -11.377 9.583 21.435 1.00 66.88 93 PRO A CA 1
ATOM 740 C C . PRO A 1 93 ? -12.896 9.547 21.202 1.00 66.88 93 PRO A C 1
ATOM 742 O O . PRO A 1 93 ? -13.571 10.530 21.521 1.00 66.88 93 PRO A O 1
ATOM 745 N N . PRO A 1 94 ? -13.438 8.443 20.656 1.00 79.50 94 PRO A N 1
ATOM 746 C CA . PRO A 1 94 ? -14.853 8.367 20.322 1.00 79.50 94 PRO A CA 1
ATOM 747 C C . PRO A 1 94 ? -15.717 8.502 21.578 1.00 79.50 94 PRO A C 1
ATOM 749 O O . PRO A 1 94 ? -15.370 8.008 22.657 1.00 79.50 94 PRO A O 1
ATOM 752 N N . SER A 1 95 ? -16.857 9.172 21.435 1.00 82.75 95 SER A N 1
ATOM 753 C CA . SER A 1 95 ? -17.828 9.318 22.517 1.00 82.75 95 SER A CA 1
ATOM 754 C C . SER A 1 95 ? -18.532 7.994 22.824 1.00 82.75 95 SER A C 1
ATOM 756 O O . SER A 1 95 ? -18.559 7.052 22.026 1.00 82.75 95 SER A O 1
ATOM 758 N N . ARG A 1 96 ? -19.159 7.924 24.003 1.00 83.56 96 ARG A N 1
ATOM 759 C CA . ARG A 1 96 ? -19.980 6.775 24.405 1.00 83.56 96 ARG A CA 1
ATOM 760 C C . ARG A 1 96 ? -21.070 6.491 23.374 1.00 83.56 96 ARG A C 1
ATOM 762 O O . ARG A 1 96 ? -21.279 5.342 22.987 1.00 83.56 96 ARG A O 1
ATOM 769 N N . GLU A 1 97 ? -21.785 7.532 22.971 1.00 87.44 97 GLU A N 1
ATOM 770 C CA . GLU A 1 97 ? -22.912 7.450 22.051 1.00 87.44 97 GLU A CA 1
ATOM 771 C C . GLU A 1 97 ? -22.448 6.961 20.674 1.00 87.44 97 GLU A C 1
ATOM 773 O O . GLU A 1 97 ? -23.134 6.157 20.045 1.00 87.44 97 GLU A O 1
ATOM 778 N N . GLU A 1 98 ? -21.254 7.369 20.235 1.00 89.44 98 GLU A N 1
ATOM 779 C CA . GLU A 1 98 ? -20.631 6.870 19.008 1.00 89.44 98 GLU A CA 1
ATOM 780 C C . GLU A 1 98 ? -20.298 5.384 19.087 1.00 89.44 98 GLU A C 1
ATOM 782 O O . GLU A 1 98 ? -20.680 4.642 18.184 1.00 89.44 98 GLU A O 1
ATOM 787 N N . CYS A 1 99 ? -19.643 4.926 20.156 1.00 91.38 99 CYS A N 1
ATOM 788 C CA . CYS A 1 99 ? -19.264 3.519 20.277 1.00 91.38 99 CYS A CA 1
ATOM 789 C C . CYS A 1 99 ? -20.471 2.589 20.405 1.00 91.38 99 CYS A C 1
ATOM 791 O O . CYS A 1 99 ? -20.477 1.516 19.808 1.00 91.38 99 CYS A O 1
ATOM 793 N N . LEU A 1 100 ? -21.511 3.003 21.134 1.00 91.38 100 LEU A N 1
ATOM 794 C CA . LEU A 1 100 ? -22.752 2.235 21.243 1.00 91.38 100 LEU A CA 1
ATOM 795 C C . LEU A 1 100 ? -23.532 2.194 19.925 1.00 91.38 100 LEU A C 1
ATOM 797 O O . LEU A 1 100 ? -24.140 1.172 19.611 1.00 91.38 100 LEU A O 1
ATOM 801 N N . ARG A 1 101 ? -23.512 3.286 19.150 1.00 93.06 101 ARG A N 1
ATOM 802 C CA . ARG A 1 101 ? -24.142 3.344 17.825 1.00 93.06 101 ARG A CA 1
ATOM 803 C C . ARG A 1 101 ? -23.390 2.498 16.801 1.00 93.06 101 ARG A C 1
ATOM 805 O O . ARG A 1 101 ? -24.029 1.847 15.982 1.00 93.06 101 ARG A O 1
ATOM 812 N N . GLU A 1 102 ? -22.062 2.531 16.828 1.00 92.38 102 GLU A N 1
ATOM 813 C CA . GLU A 1 102 ? -21.228 1.797 15.876 1.00 92.38 102 GLU A CA 1
ATOM 814 C C . GLU A 1 102 ? -21.178 0.296 16.180 1.00 92.38 102 GLU A C 1
ATOM 816 O O . GLU A 1 102 ? -21.232 -0.524 15.267 1.00 92.38 102 GLU A O 1
ATOM 821 N N . TYR A 1 103 ? -21.113 -0.067 17.462 1.00 94.62 103 TYR A N 1
ATOM 822 C CA . TYR A 1 103 ? -20.969 -1.446 17.920 1.00 94.62 103 TYR A CA 1
ATOM 823 C C . TYR A 1 103 ? -22.130 -1.845 18.843 1.00 94.62 103 TYR A C 1
ATOM 825 O O . TYR A 1 103 ? -21.922 -2.094 20.035 1.00 94.62 103 TYR A O 1
ATOM 833 N N . PRO A 1 104 ? -23.364 -1.975 18.317 1.00 92.56 104 PRO A N 1
ATOM 834 C CA . PRO A 1 104 ? -24.518 -2.396 19.115 1.00 92.56 104 PRO A CA 1
ATOM 835 C C . PRO A 1 104 ? -24.362 -3.821 19.677 1.00 92.56 104 PRO A C 1
ATOM 837 O O . PRO A 1 104 ? -24.989 -4.163 20.675 1.00 92.56 104 PRO A O 1
ATOM 840 N N . GLY A 1 105 ? -23.497 -4.643 19.067 1.00 91.44 105 GLY A N 1
ATOM 841 C CA . GLY A 1 105 ? -23.114 -5.974 19.553 1.00 91.44 105 GLY A CA 1
ATOM 842 C C . GLY A 1 105 ? -22.112 -5.974 20.717 1.00 91.44 105 GLY A C 1
ATOM 843 O O . GLY A 1 105 ? -21.707 -7.043 21.171 1.00 91.44 105 GLY A O 1
ATOM 844 N N . GLY A 1 106 ? -21.701 -4.803 21.211 1.00 91.19 106 GLY A N 1
ATOM 845 C CA . GLY A 1 106 ? -20.855 -4.675 22.392 1.00 91.19 106 GLY A CA 1
ATOM 846 C C . GLY A 1 106 ? -19.379 -5.015 22.160 1.00 91.19 106 GLY A C 1
ATOM 847 O O . GLY A 1 106 ? -18.859 -4.917 21.047 1.00 91.19 106 GLY A O 1
ATOM 848 N N . LEU A 1 107 ? -18.698 -5.426 23.238 1.00 90.19 107 LEU A N 1
ATOM 849 C CA . LEU A 1 107 ? -17.246 -5.636 23.255 1.00 90.19 107 LEU A CA 1
ATOM 850 C C . LEU A 1 107 ? -16.763 -6.669 22.221 1.00 90.19 107 LEU A C 1
ATOM 852 O O . LEU A 1 107 ? -15.699 -6.506 21.631 1.00 90.19 107 LEU A O 1
ATOM 856 N N . GLU A 1 108 ? -17.527 -7.731 21.980 1.00 91.75 108 GLU A N 1
ATOM 857 C CA . GLU A 1 108 ? -17.096 -8.768 21.041 1.00 91.75 108 GLU A CA 1
ATOM 858 C C . GLU A 1 108 ? -17.146 -8.282 19.587 1.00 91.75 108 GLU A C 1
ATOM 860 O O . GLU A 1 108 ? -16.223 -8.535 18.814 1.00 91.75 108 GLU A O 1
ATOM 865 N N . ALA A 1 109 ? -18.165 -7.492 19.235 1.00 93.75 109 ALA A N 1
ATOM 866 C CA . ALA A 1 109 ? -18.261 -6.881 17.913 1.00 93.75 109 ALA A CA 1
ATOM 867 C C . ALA A 1 109 ? -17.092 -5.918 17.652 1.00 93.75 109 ALA A C 1
ATOM 869 O O . ALA A 1 109 ? -16.479 -5.967 16.585 1.00 93.75 109 ALA A O 1
ATOM 870 N N . VAL A 1 110 ? -16.734 -5.082 18.636 1.00 94.12 110 VAL A N 1
ATOM 871 C CA . VAL A 1 110 ? -15.603 -4.155 18.477 1.00 94.12 110 VAL A CA 1
ATOM 872 C C . VAL A 1 110 ? -14.251 -4.878 18.462 1.00 94.12 110 VAL A C 1
ATOM 874 O O . VAL A 1 110 ? -13.362 -4.453 17.736 1.00 94.12 110 VAL A O 1
ATOM 877 N N . ARG A 1 111 ? -14.083 -6.005 19.172 1.00 91.81 111 ARG A N 1
ATOM 878 C CA . ARG A 1 111 ? -12.860 -6.830 19.089 1.00 91.81 111 ARG A CA 1
ATOM 879 C C . ARG A 1 111 ? -12.657 -7.413 17.698 1.00 91.81 111 ARG A C 1
ATOM 881 O O . ARG A 1 111 ? -11.557 -7.341 17.155 1.00 91.81 111 ARG A O 1
ATOM 888 N N . GLN A 1 112 ? -13.712 -7.975 17.113 1.00 94.31 112 GLN A N 1
ATOM 889 C CA . GLN A 1 112 ? -13.656 -8.508 15.753 1.00 94.31 112 GLN A CA 1
ATOM 890 C C . GLN A 1 112 ? -13.291 -7.409 14.753 1.00 94.31 112 GLN A C 1
ATOM 892 O O . GLN A 1 112 ? -12.433 -7.613 13.891 1.00 94.31 112 GLN A O 1
ATOM 897 N N . ASP A 1 113 ? -13.882 -6.224 14.904 1.00 94.69 113 ASP A N 1
ATOM 898 C CA . ASP A 1 113 ? -13.577 -5.091 14.038 1.00 94.69 113 ASP A CA 1
ATOM 899 C C . ASP A 1 113 ? -12.178 -4.507 14.281 1.00 94.69 113 ASP A C 1
ATOM 901 O O . ASP A 1 113 ? -11.494 -4.127 13.334 1.00 94.69 113 ASP A O 1
ATOM 905 N N . PHE A 1 114 ? -11.686 -4.519 15.520 1.00 93.50 114 PHE A N 1
ATOM 906 C CA . PHE A 1 114 ? -10.308 -4.156 15.848 1.00 93.50 114 PHE A CA 1
ATOM 907 C C . PHE A 1 114 ? -9.310 -5.071 15.128 1.00 93.50 114 PHE A C 1
ATOM 909 O O . PHE A 1 114 ? -8.405 -4.586 14.453 1.00 93.50 114 PHE A O 1
ATOM 916 N N . HIS A 1 115 ? -9.504 -6.392 15.186 1.00 91.62 115 HIS A N 1
ATOM 917 C CA . HIS A 1 115 ? -8.646 -7.337 14.465 1.00 91.62 115 HIS A CA 1
ATOM 918 C C . HIS A 1 115 ? -8.739 -7.163 12.945 1.00 91.62 115 HIS A C 1
ATOM 920 O O . HIS A 1 115 ? -7.725 -7.214 12.242 1.00 91.62 115 HIS A O 1
ATOM 926 N N . ARG A 1 116 ? -9.948 -6.922 12.423 1.00 94.38 116 ARG A N 1
ATOM 927 C CA . ARG A 1 116 ? -10.169 -6.657 10.998 1.00 94.38 116 ARG A CA 1
ATOM 928 C C . ARG A 1 116 ? -9.435 -5.398 10.539 1.00 94.38 116 ARG A C 1
ATOM 930 O O . ARG A 1 116 ? -8.700 -5.465 9.561 1.00 94.38 116 ARG A O 1
ATOM 937 N N . THR A 1 117 ? -9.617 -4.280 11.236 1.00 93.75 117 THR A N 1
ATOM 938 C CA . THR A 1 117 ? -9.022 -2.981 10.880 1.00 93.75 117 THR A CA 1
ATOM 939 C C . THR A 1 117 ? -7.507 -2.971 11.071 1.00 93.75 117 THR A C 1
ATOM 941 O O . THR A 1 117 ? -6.806 -2.422 10.228 1.00 93.75 117 THR A O 1
ATOM 944 N N . GLN A 1 118 ? -6.982 -3.663 12.090 1.00 91.81 118 GLN A N 1
ATOM 945 C CA . GLN A 1 118 ? -5.543 -3.907 12.240 1.00 91.81 118 GLN A CA 1
ATOM 946 C C . GLN A 1 118 ? -4.974 -4.664 11.031 1.00 91.81 118 GLN A C 1
ATOM 948 O O . GLN A 1 118 ? -3.937 -4.278 10.496 1.00 91.81 118 GLN A O 1
ATOM 953 N N . THR A 1 119 ? -5.660 -5.723 10.587 1.00 91.81 119 THR A N 1
ATOM 954 C CA . THR A 1 119 ? -5.234 -6.504 9.415 1.00 91.81 119 THR A CA 1
ATOM 955 C C . THR A 1 119 ? -5.252 -5.642 8.154 1.00 91.81 119 THR A C 1
ATOM 957 O O . THR A 1 119 ? -4.268 -5.625 7.425 1.00 91.81 119 THR A O 1
ATOM 960 N N . SER A 1 120 ? -6.334 -4.893 7.914 1.00 94.12 120 SER A N 1
ATOM 961 C CA . SER A 1 120 ? -6.446 -3.980 6.768 1.00 94.12 120 SER A CA 1
ATOM 962 C C . SER A 1 120 ? -5.324 -2.942 6.740 1.00 94.12 120 SER A C 1
ATOM 964 O O . SER A 1 120 ? -4.644 -2.820 5.726 1.00 94.12 120 SER A O 1
ATOM 966 N N . LEU A 1 121 ? -5.068 -2.267 7.866 1.00 94.75 121 LEU A N 1
ATOM 967 C CA . LEU A 1 121 ? -3.999 -1.274 7.960 1.00 94.75 121 LEU A CA 1
ATOM 968 C C . LEU A 1 121 ? -2.622 -1.892 7.688 1.00 94.75 121 LEU A C 1
ATOM 970 O O . LEU A 1 121 ? -1.821 -1.302 6.967 1.00 94.75 121 LEU A O 1
ATOM 974 N N . SER A 1 122 ? -2.362 -3.094 8.216 1.00 92.56 122 SER A N 1
ATOM 975 C CA . SER A 1 122 ? -1.122 -3.821 7.934 1.00 92.56 122 SER A CA 1
ATOM 976 C C . SER A 1 122 ? -0.971 -4.122 6.444 1.00 92.56 122 SER A C 1
ATOM 978 O O . SER A 1 122 ? 0.105 -3.907 5.905 1.00 92.56 122 SER A O 1
ATOM 980 N N . VAL A 1 123 ? -2.031 -4.585 5.773 1.00 93.44 123 VAL A N 1
ATOM 981 C CA . VAL A 1 123 ? -2.004 -4.878 4.329 1.00 93.44 123 VAL A CA 1
ATOM 982 C C . VAL A 1 123 ? -1.684 -3.620 3.530 1.00 93.44 123 VAL A C 1
ATOM 984 O O . VAL A 1 123 ? -0.795 -3.655 2.684 1.00 93.44 123 VAL A O 1
ATOM 987 N N . SER A 1 124 ? -2.372 -2.510 3.807 1.00 96.06 124 SER A N 1
ATOM 988 C CA . SER A 1 124 ? -2.164 -1.252 3.085 1.00 96.06 124 SER A CA 1
ATOM 989 C C . SER A 1 124 ? -0.753 -0.702 3.271 1.00 96.06 124 SER A C 1
ATOM 991 O O . SER A 1 124 ? -0.139 -0.278 2.297 1.00 96.06 124 SER A O 1
ATOM 993 N N . LEU A 1 125 ? -0.202 -0.761 4.489 1.00 96.06 125 LEU A N 1
ATOM 994 C CA . LEU A 1 125 ? 1.177 -0.335 4.753 1.00 96.06 125 LEU A CA 1
ATOM 995 C C . LEU A 1 125 ? 2.204 -1.234 4.055 1.00 96.06 125 LEU A C 1
ATOM 997 O O . LEU A 1 125 ? 3.141 -0.716 3.457 1.00 96.06 125 LEU A O 1
ATOM 1001 N N . THR A 1 126 ? 2.014 -2.557 4.063 1.00 95.38 126 THR A N 1
ATOM 1002 C CA . THR A 1 126 ? 2.906 -3.478 3.338 1.00 95.38 126 THR A CA 1
ATOM 1003 C C . THR A 1 126 ? 2.832 -3.261 1.826 1.00 95.38 126 THR A C 1
ATOM 1005 O O . THR A 1 126 ? 3.841 -3.365 1.137 1.00 95.38 126 THR A O 1
ATOM 1008 N N . PHE A 1 127 ? 1.662 -2.923 1.283 1.00 97.00 127 PHE A N 1
ATOM 1009 C CA . PHE A 1 127 ? 1.546 -2.582 -0.135 1.00 97.00 127 PHE A CA 1
ATOM 1010 C C . PHE A 1 127 ? 2.193 -1.238 -0.470 1.00 97.00 127 PHE A C 1
ATOM 1012 O O . PHE A 1 127 ? 2.742 -1.080 -1.557 1.00 97.00 127 PHE A O 1
ATOM 1019 N N . TYR A 1 128 ? 2.137 -0.278 0.455 1.00 97.94 128 TYR A N 1
ATOM 1020 C CA . TYR A 1 128 ? 2.828 0.996 0.296 1.00 97.94 128 TYR A CA 1
ATOM 1021 C C . TYR A 1 128 ? 4.342 0.782 0.267 1.00 97.94 128 TYR A C 1
ATOM 1023 O O . TYR A 1 128 ? 4.999 1.259 -0.648 1.00 97.94 128 TYR A O 1
ATOM 1031 N N . GLU A 1 129 ? 4.874 -0.030 1.186 1.00 97.81 129 GLU A N 1
ATOM 1032 C CA . GLU A 1 129 ? 6.276 -0.468 1.167 1.00 97.81 129 GLU A CA 1
ATOM 1033 C C . GLU A 1 129 ? 6.636 -1.148 -0.157 1.00 97.81 129 GLU A C 1
ATOM 1035 O O . GLU A 1 129 ? 7.649 -0.809 -0.750 1.00 97.81 129 GLU A O 1
ATOM 1040 N N . PHE A 1 130 ? 5.786 -2.044 -0.667 1.00 98.00 130 PHE A N 1
ATOM 1041 C CA . PHE A 1 130 ? 5.992 -2.677 -1.973 1.00 98.00 130 PHE A CA 1
ATOM 1042 C C . PHE A 1 130 ? 6.082 -1.659 -3.119 1.00 98.00 130 PHE A C 1
ATOM 1044 O O . PHE A 1 130 ? 6.927 -1.802 -4.001 1.00 98.00 130 PHE A O 1
ATOM 1051 N N . ALA A 1 131 ? 5.232 -0.628 -3.116 1.00 98.00 131 ALA A N 1
ATOM 1052 C CA . ALA A 1 131 ? 5.271 0.422 -4.129 1.00 98.00 131 ALA A CA 1
ATOM 1053 C C . ALA A 1 131 ? 6.558 1.259 -4.045 1.00 98.00 131 ALA A C 1
ATOM 1055 O O . ALA A 1 131 ? 7.125 1.585 -5.086 1.00 98.00 131 ALA A O 1
ATOM 1056 N N . LEU A 1 132 ? 7.022 1.572 -2.834 1.00 98.12 132 LEU A N 1
ATOM 1057 C CA . LEU A 1 132 ? 8.274 2.297 -2.610 1.00 98.12 132 LEU A CA 1
ATOM 1058 C C . LEU A 1 132 ? 9.486 1.461 -3.030 1.00 98.12 132 LEU A C 1
ATOM 1060 O O . LEU A 1 132 ? 10.256 1.889 -3.871 1.00 98.12 132 LEU A O 1
ATOM 1064 N N . VAL A 1 133 ? 9.562 0.204 -2.586 1.00 98.12 133 VAL A N 1
ATOM 1065 C CA . VAL A 1 133 ? 10.641 -0.723 -2.962 1.00 98.12 133 VAL A CA 1
ATOM 1066 C C . VAL A 1 133 ? 10.727 -0.935 -4.470 1.00 98.12 133 VAL A C 1
ATOM 1068 O O . VAL A 1 133 ? 11.804 -1.242 -4.964 1.00 98.12 133 VAL A O 1
ATOM 1071 N N . GLY A 1 134 ? 9.619 -0.812 -5.205 1.00 97.44 134 GLY A N 1
ATOM 1072 C CA . GLY A 1 134 ? 9.614 -0.877 -6.666 1.00 97.44 134 GLY A CA 1
ATOM 1073 C C . GLY A 1 134 ? 10.319 0.295 -7.366 1.00 97.44 134 GLY A C 1
ATOM 1074 O O . GLY A 1 134 ? 10.650 0.154 -8.539 1.00 97.44 134 GLY A O 1
ATOM 1075 N N . ASP A 1 135 ? 10.527 1.419 -6.677 1.00 97.44 135 ASP A N 1
ATOM 1076 C CA . ASP A 1 135 ? 11.303 2.591 -7.110 1.00 97.44 135 ASP A CA 1
ATOM 1077 C C . ASP A 1 135 ? 12.736 2.406 -6.606 1.00 97.44 135 ASP A C 1
ATOM 1079 O O . ASP A 1 135 ? 13.119 2.800 -5.508 1.00 97.44 135 ASP A O 1
ATOM 1083 N N . ARG A 1 136 ? 13.511 1.648 -7.375 1.00 96.31 136 ARG A N 1
ATOM 1084 C CA . ARG A 1 136 ? 14.758 1.026 -6.933 1.00 96.31 136 ARG A CA 1
ATOM 1085 C C . ARG A 1 136 ? 15.823 2.039 -6.546 1.00 96.31 136 ARG A C 1
ATOM 1087 O O . ARG A 1 136 ? 16.696 1.714 -5.737 1.00 96.31 136 ARG A O 1
ATOM 1094 N N . ASP A 1 137 ? 15.832 3.180 -7.223 1.00 96.19 137 ASP A N 1
ATOM 1095 C CA . ASP A 1 137 ? 16.816 4.242 -7.059 1.00 96.19 137 ASP A CA 1
ATOM 1096 C C . ASP A 1 137 ? 16.271 5.473 -6.315 1.00 96.19 137 ASP A C 1
ATOM 1098 O O . ASP A 1 137 ? 16.982 6.479 -6.219 1.00 96.19 137 ASP A O 1
ATOM 1102 N N . ASP A 1 138 ? 15.092 5.342 -5.690 1.00 95.75 138 ASP A N 1
ATOM 1103 C CA . ASP A 1 138 ? 14.414 6.350 -4.868 1.00 95.75 138 ASP A CA 1
ATOM 1104 C C . ASP A 1 138 ? 14.174 7.686 -5.618 1.00 95.75 138 ASP A C 1
ATOM 1106 O O . ASP A 1 138 ? 14.216 8.770 -5.014 1.00 95.75 138 ASP A O 1
ATOM 1110 N N . ASP A 1 139 ? 13.970 7.656 -6.943 1.00 95.69 139 ASP A N 1
ATOM 1111 C CA . ASP A 1 139 ? 13.825 8.859 -7.781 1.00 95.69 139 ASP A CA 1
ATOM 1112 C C . ASP A 1 139 ? 12.366 9.353 -7.923 1.00 95.69 139 ASP A C 1
ATOM 1114 O O . ASP A 1 139 ? 12.091 10.383 -8.563 1.00 95.69 139 ASP A O 1
ATOM 1118 N N . ALA A 1 140 ? 11.439 8.672 -7.240 1.00 95.62 140 ALA A N 1
ATOM 1119 C CA . ALA A 1 140 ? 9.992 8.863 -7.247 1.00 95.62 140 ALA A CA 1
ATOM 1120 C C . ALA A 1 140 ? 9.352 8.643 -8.625 1.00 95.62 140 ALA A C 1
ATOM 1122 O O . ALA A 1 140 ? 8.325 9.259 -8.967 1.00 95.62 140 ALA A O 1
ATOM 1123 N N . ARG A 1 141 ? 9.950 7.783 -9.453 1.00 95.88 141 ARG A N 1
ATOM 1124 C CA . ARG A 1 141 ? 9.442 7.368 -10.762 1.00 95.88 141 ARG A CA 1
ATOM 1125 C C . ARG A 1 141 ? 9.702 5.879 -10.944 1.00 95.88 141 ARG A C 1
ATOM 1127 O O . ARG A 1 141 ? 10.486 5.262 -10.256 1.00 95.88 141 ARG A O 1
ATOM 1134 N N . TYR A 1 142 ? 8.980 5.289 -11.890 1.00 97.25 142 TYR A N 1
ATOM 1135 C CA . TYR A 1 142 ? 9.316 3.950 -12.353 1.00 97.25 142 TYR A CA 1
ATOM 1136 C C . TYR A 1 142 ? 9.858 4.061 -13.770 1.00 97.25 142 TYR A C 1
ATOM 1138 O O . TYR A 1 142 ? 9.168 4.537 -14.681 1.00 97.25 142 TYR A O 1
ATOM 1146 N N . SER A 1 143 ? 11.085 3.605 -13.961 1.00 96.44 143 SER A N 1
ATOM 1147 C CA . SER A 1 143 ? 11.654 3.296 -15.261 1.00 96.44 143 SER A CA 1
ATOM 1148 C C . SER A 1 143 ? 10.901 2.139 -15.931 1.00 96.44 143 SER A C 1
ATOM 1150 O O . SER A 1 143 ? 10.095 1.428 -15.328 1.00 96.44 143 SER A O 1
ATOM 1152 N N . GLY A 1 144 ? 11.167 1.916 -17.221 1.00 96.81 144 GLY A N 1
ATOM 1153 C CA . GLY A 1 144 ? 10.556 0.796 -17.941 1.00 96.81 144 GLY A CA 1
ATOM 1154 C C . GLY A 1 144 ? 10.972 -0.582 -17.408 1.00 96.81 144 GLY A C 1
ATOM 1155 O O . GLY A 1 144 ? 10.185 -1.521 -17.512 1.00 96.81 144 GLY A O 1
ATOM 1156 N N . GLU A 1 145 ? 12.180 -0.704 -16.847 1.00 97.75 145 GLU A N 1
ATOM 1157 C CA . GLU A 1 145 ? 12.664 -1.937 -16.206 1.00 97.75 145 GLU A CA 1
ATOM 1158 C C . GLU A 1 145 ? 11.908 -2.192 -14.900 1.00 97.75 145 GLU A C 1
ATOM 1160 O O . GLU A 1 145 ? 11.341 -3.269 -14.718 1.00 97.75 145 GLU A O 1
ATOM 1165 N N . GLU A 1 146 ? 11.796 -1.168 -14.054 1.00 98.38 146 GLU A N 1
ATOM 1166 C CA . GLU A 1 146 ? 11.077 -1.243 -12.780 1.00 98.38 146 GLU A CA 1
ATOM 1167 C C . GLU A 1 146 ? 9.595 -1.525 -12.977 1.00 98.38 146 GLU A C 1
ATOM 1169 O O . GLU A 1 146 ? 9.043 -2.387 -12.302 1.00 98.38 146 GLU A O 1
ATOM 1174 N N . LEU A 1 147 ? 8.947 -0.893 -13.964 1.00 98.19 147 LEU A N 1
ATOM 1175 C CA . LEU A 1 147 ? 7.569 -1.232 -14.323 1.00 98.19 147 LEU A CA 1
ATOM 1176 C C . LEU A 1 147 ? 7.439 -2.693 -14.757 1.00 98.19 147 LEU A C 1
ATOM 1178 O O . LEU A 1 147 ? 6.493 -3.365 -14.348 1.00 98.19 147 LEU A O 1
ATOM 1182 N N . GLY A 1 148 ? 8.375 -3.205 -15.558 1.00 98.25 148 GLY A N 1
ATOM 1183 C CA . GLY A 1 148 ? 8.387 -4.612 -15.954 1.00 98.25 148 GLY A CA 1
ATOM 1184 C C . GLY A 1 148 ? 8.465 -5.550 -14.748 1.00 98.25 148 GLY A C 1
ATOM 1185 O O . GLY A 1 148 ? 7.683 -6.501 -14.640 1.00 98.25 148 GLY A O 1
ATOM 1186 N N . ASP A 1 149 ? 9.362 -5.251 -13.813 1.00 98.50 149 ASP A N 1
ATOM 1187 C CA . ASP A 1 149 ? 9.579 -6.034 -12.599 1.00 98.50 149 ASP A CA 1
ATOM 1188 C C . ASP A 1 149 ? 8.402 -5.941 -11.617 1.00 98.50 149 ASP A C 1
ATOM 1190 O O . ASP A 1 149 ? 7.971 -6.957 -11.058 1.00 98.50 149 ASP A O 1
ATOM 1194 N N . LEU A 1 150 ? 7.832 -4.748 -11.455 1.00 97.94 150 LEU A N 1
ATOM 1195 C CA . LEU A 1 150 ? 6.671 -4.473 -10.613 1.00 97.94 150 LEU A CA 1
ATOM 1196 C C . LEU A 1 150 ? 5.418 -5.185 -11.134 1.00 97.94 150 LEU A C 1
ATOM 1198 O O . LEU A 1 150 ? 4.705 -5.845 -10.382 1.00 97.94 150 LEU A O 1
ATOM 1202 N N . PHE A 1 151 ? 5.159 -5.120 -12.442 1.00 98.50 151 PHE A N 1
ATOM 1203 C CA . PHE A 1 151 ? 4.044 -5.845 -13.053 1.00 98.50 151 PHE A CA 1
ATOM 1204 C C . PHE A 1 151 ? 4.214 -7.354 -12.890 1.00 98.50 151 PHE A C 1
ATOM 1206 O O . PHE A 1 151 ? 3.267 -8.036 -12.497 1.00 98.50 151 PHE A O 1
ATOM 1213 N N . GLN A 1 152 ? 5.412 -7.884 -13.144 1.00 98.19 152 GLN A N 1
ATOM 1214 C CA . GLN A 1 152 ? 5.672 -9.313 -12.998 1.00 98.19 152 GLN A CA 1
ATOM 1215 C C . GLN A 1 152 ? 5.470 -9.789 -11.552 1.00 98.19 152 GLN A C 1
ATOM 1217 O O . GLN A 1 152 ? 4.794 -10.797 -11.338 1.00 98.19 152 GLN A O 1
ATOM 1222 N N . SER A 1 153 ? 6.011 -9.065 -10.570 1.00 98.00 153 SER A N 1
ATOM 1223 C CA . SER A 1 153 ? 5.873 -9.400 -9.143 1.00 98.00 153 SER A CA 1
ATOM 1224 C C . SER A 1 153 ? 4.423 -9.330 -8.658 1.00 98.00 153 SER A C 1
ATOM 1226 O O . SER A 1 153 ? 4.018 -10.092 -7.780 1.00 98.00 153 SER A O 1
ATOM 1228 N N . LEU A 1 154 ? 3.605 -8.505 -9.309 1.00 97.31 154 LEU A N 1
ATOM 1229 C CA . LEU A 1 154 ? 2.160 -8.450 -9.134 1.00 97.31 154 LEU A CA 1
ATOM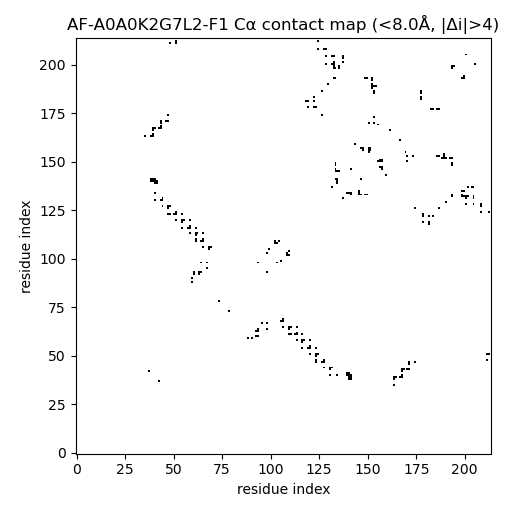 1230 C C . LEU A 1 154 ? 1.385 -9.439 -10.013 1.00 97.31 154 LEU A C 1
ATOM 1232 O O . LEU A 1 154 ? 0.165 -9.345 -10.077 1.00 97.31 154 LEU A O 1
ATOM 1236 N N . ALA A 1 155 ? 2.033 -10.390 -10.689 1.00 96.25 155 ALA A N 1
ATOM 1237 C CA . ALA A 1 155 ? 1.401 -11.326 -11.624 1.00 96.25 155 ALA A CA 1
ATOM 1238 C C . ALA A 1 155 ? 0.496 -10.621 -12.660 1.00 96.25 155 ALA A C 1
ATOM 1240 O O . ALA A 1 155 ? -0.638 -11.041 -12.922 1.00 96.25 155 ALA A O 1
ATOM 1241 N N . LEU A 1 156 ? 0.987 -9.507 -13.198 1.00 97.75 156 LEU A N 1
ATOM 1242 C CA . LEU A 1 156 ? 0.440 -8.744 -14.314 1.00 97.75 156 LEU A CA 1
ATOM 1243 C C . LEU A 1 156 ? 1.385 -8.851 -15.520 1.00 97.75 156 LEU A C 1
ATOM 1245 O O . LEU A 1 156 ? 2.551 -9.223 -15.399 1.00 97.75 156 LEU A O 1
ATOM 1249 N N . THR A 1 157 ? 0.881 -8.502 -16.701 1.00 96.94 157 THR A N 1
ATOM 1250 C CA . THR A 1 157 ? 1.689 -8.411 -17.923 1.00 96.94 157 THR A CA 1
ATOM 1251 C C . THR A 1 157 ? 2.014 -6.954 -18.212 1.00 96.94 157 THR A C 1
ATOM 1253 O O . THR A 1 157 ? 1.105 -6.134 -18.334 1.00 96.94 157 THR A O 1
ATOM 1256 N N . TYR A 1 158 ? 3.304 -6.640 -18.329 1.00 97.25 158 TYR A N 1
ATOM 1257 C CA . TYR A 1 158 ? 3.766 -5.318 -18.735 1.00 97.25 158 TYR A CA 1
ATOM 1258 C C . TYR A 1 158 ? 3.801 -5.201 -20.261 1.00 97.25 158 TYR A C 1
ATOM 1260 O O . TYR A 1 158 ? 4.422 -6.021 -20.937 1.00 97.25 158 TYR A O 1
ATOM 1268 N N . ASP A 1 159 ? 3.154 -4.164 -20.787 1.00 97.12 159 ASP A N 1
ATOM 1269 C CA . ASP A 1 159 ? 3.262 -3.749 -22.186 1.00 97.12 159 ASP A CA 1
ATOM 1270 C C . ASP A 1 159 ? 3.809 -2.313 -22.222 1.00 97.12 159 ASP A C 1
ATOM 1272 O O . ASP A 1 159 ? 3.113 -1.400 -21.768 1.00 97.12 159 ASP A O 1
ATOM 1276 N N . PRO A 1 160 ? 5.028 -2.077 -22.742 1.00 94.62 160 PRO A N 1
ATOM 1277 C CA . PRO A 1 160 ? 5.633 -0.746 -22.771 1.00 94.62 160 PRO A CA 1
ATOM 1278 C C . PRO A 1 160 ? 4.931 0.229 -23.730 1.00 94.62 160 PRO A C 1
ATOM 1280 O O . PRO A 1 160 ? 5.234 1.418 -23.713 1.00 94.62 160 PRO A O 1
ATOM 1283 N N . THR A 1 161 ? 4.014 -0.244 -24.581 1.00 96.06 161 THR A N 1
ATOM 1284 C CA . THR A 1 161 ? 3.229 0.606 -25.490 1.00 96.06 161 THR A CA 1
ATOM 1285 C C . THR A 1 161 ? 2.005 1.230 -24.817 1.00 96.06 161 THR A C 1
ATOM 1287 O O . THR A 1 161 ? 1.412 2.167 -25.356 1.00 96.06 161 THR A O 1
ATOM 1290 N N . HIS A 1 162 ? 1.620 0.734 -23.638 1.00 95.69 162 HIS A N 1
ATOM 1291 C CA . HIS A 1 162 ? 0.516 1.289 -22.867 1.00 95.69 162 HIS A CA 1
ATOM 1292 C C . HIS A 1 162 ? 0.857 2.658 -22.270 1.00 95.69 162 HIS A C 1
ATOM 1294 O O . HIS A 1 162 ? 2.003 2.978 -21.963 1.00 95.69 162 HIS A O 1
ATOM 1300 N N . SER A 1 163 ? -0.186 3.470 -22.081 1.00 95.31 163 SER A N 1
ATOM 1301 C CA . SER A 1 163 ? -0.054 4.789 -21.464 1.00 95.31 163 SER A CA 1
ATOM 1302 C C . SER A 1 163 ? 0.231 4.699 -19.961 1.00 95.31 163 SER A C 1
ATOM 1304 O O . SER A 1 163 ? -0.182 3.744 -19.300 1.00 95.31 163 SER A O 1
ATOM 1306 N N . VAL A 1 164 ? 0.808 5.768 -19.398 1.00 94.06 164 VAL A N 1
ATOM 1307 C CA . VAL A 1 164 ? 0.985 5.962 -17.944 1.00 94.06 164 VAL A CA 1
ATOM 1308 C C . VAL A 1 164 ? -0.310 5.691 -17.171 1.00 94.06 164 VAL A C 1
ATOM 1310 O O . VAL A 1 164 ? -0.296 5.046 -16.126 1.00 94.06 164 VAL A O 1
ATOM 1313 N N . LEU A 1 165 ? -1.449 6.157 -17.693 1.00 95.38 165 LEU A N 1
ATOM 1314 C CA . LEU A 1 165 ? -2.753 5.961 -17.057 1.00 95.38 165 LEU A CA 1
ATOM 1315 C C . LEU A 1 165 ? -3.171 4.494 -17.043 1.00 95.38 165 LEU A C 1
ATOM 1317 O O . LEU A 1 165 ? -3.690 4.016 -16.040 1.00 95.38 165 LEU A O 1
ATOM 1321 N N . THR A 1 166 ? -2.932 3.786 -18.144 1.00 97.06 166 THR A N 1
ATOM 1322 C CA . THR A 1 166 ? -3.237 2.360 -18.267 1.00 97.06 166 THR A CA 1
ATOM 1323 C C . THR A 1 166 ? -2.385 1.539 -17.305 1.00 97.06 166 THR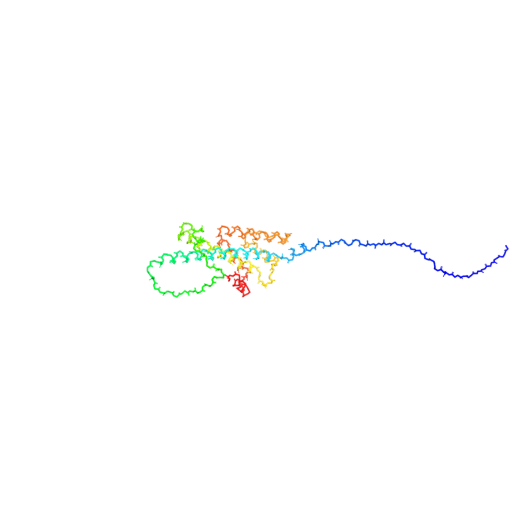 A C 1
ATOM 1325 O O . THR A 1 166 ? -2.913 0.649 -16.641 1.00 97.06 166 THR A O 1
ATOM 1328 N N . HIS A 1 167 ? -1.091 1.852 -17.181 1.00 97.88 167 HIS A N 1
ATOM 1329 C CA . HIS A 1 167 ? -0.230 1.166 -16.219 1.00 97.88 167 HIS A CA 1
ATOM 1330 C C . HIS A 1 167 ? -0.646 1.444 -14.779 1.00 97.88 167 HIS A C 1
ATOM 1332 O O . HIS A 1 167 ? -0.814 0.505 -14.007 1.00 97.88 167 HIS A O 1
ATOM 1338 N N . ALA A 1 168 ? -0.864 2.715 -14.428 1.00 97.75 168 ALA A N 1
ATOM 1339 C CA . ALA A 1 168 ? -1.286 3.094 -13.084 1.00 97.75 168 ALA A CA 1
ATOM 1340 C C . ALA A 1 168 ? -2.609 2.419 -12.696 1.00 97.75 168 ALA A C 1
ATOM 1342 O O . ALA A 1 168 ? -2.697 1.864 -11.607 1.00 97.75 168 ALA A O 1
ATOM 1343 N N . ALA A 1 169 ? -3.595 2.401 -13.600 1.00 98.06 169 ALA A N 1
ATOM 1344 C CA . ALA A 1 169 ? -4.875 1.736 -13.371 1.00 98.06 169 ALA A CA 1
ATOM 1345 C C . ALA A 1 169 ? -4.708 0.232 -13.106 1.00 98.06 169 ALA A C 1
ATOM 1347 O O . ALA A 1 169 ? -5.276 -0.294 -12.155 1.00 98.06 169 ALA A O 1
ATOM 1348 N N . ALA A 1 170 ? -3.874 -0.461 -13.888 1.00 98.50 170 ALA A N 1
ATOM 1349 C CA . ALA A 1 170 ? -3.629 -1.888 -13.684 1.00 98.50 170 ALA A CA 1
ATOM 1350 C C . ALA A 1 170 ? -2.989 -2.190 -12.315 1.00 98.50 170 ALA A C 1
ATOM 1352 O O . ALA A 1 170 ? -3.355 -3.171 -11.663 1.00 98.50 170 ALA A O 1
ATOM 1353 N N . LEU A 1 171 ? -2.055 -1.342 -11.865 1.00 98.50 171 LEU A N 1
ATOM 1354 C CA . LEU A 1 171 ? -1.440 -1.461 -10.541 1.00 98.50 171 LEU A CA 1
ATOM 1355 C C . LEU A 1 171 ? -2.454 -1.184 -9.421 1.00 98.50 171 LEU A C 1
ATOM 1357 O O . LEU A 1 171 ? -2.529 -1.959 -8.466 1.00 98.50 171 LEU A O 1
ATOM 1361 N N . THR A 1 172 ? -3.272 -0.132 -9.543 1.00 98.25 172 THR A N 1
ATOM 1362 C CA . THR A 1 172 ? -4.302 0.193 -8.541 1.00 98.25 172 THR A CA 1
ATOM 1363 C C . THR A 1 172 ? -5.391 -0.870 -8.467 1.00 98.25 172 THR A C 1
ATOM 1365 O O . THR A 1 172 ? -5.756 -1.276 -7.369 1.00 98.25 172 THR A O 1
ATOM 1368 N N . ASP A 1 173 ? -5.846 -1.397 -9.605 1.00 98.50 173 ASP A N 1
ATOM 1369 C CA . ASP A 1 173 ? -6.854 -2.463 -9.649 1.00 98.50 173 ASP A CA 1
ATOM 1370 C C . ASP A 1 173 ? -6.328 -3.740 -8.982 1.00 98.50 173 ASP A C 1
ATOM 1372 O O . ASP A 1 173 ? -7.051 -4.442 -8.268 1.00 98.50 173 ASP A O 1
ATOM 1376 N N . ARG A 1 174 ? -5.040 -4.043 -9.182 1.00 98.00 174 ARG A N 1
ATOM 1377 C CA . ARG A 1 174 ? -4.388 -5.174 -8.522 1.00 98.00 174 ARG A CA 1
ATOM 1378 C C . ARG A 1 174 ? -4.281 -4.971 -7.016 1.00 98.00 174 ARG A C 1
ATOM 1380 O O . ARG A 1 174 ? -4.569 -5.910 -6.271 1.00 98.00 174 ARG A O 1
ATOM 1387 N N . PHE A 1 175 ? -3.876 -3.781 -6.584 1.00 97.88 175 PHE A N 1
ATOM 1388 C CA . PHE A 1 175 ? -3.878 -3.413 -5.174 1.00 97.88 175 PHE A CA 1
ATOM 1389 C C . PHE A 1 175 ? -5.270 -3.603 -4.565 1.00 97.88 175 PHE A C 1
ATOM 1391 O O . PHE A 1 175 ? -5.403 -4.348 -3.596 1.00 97.88 175 PHE A O 1
ATOM 1398 N N . ASP A 1 176 ? -6.310 -3.032 -5.175 1.00 98.06 176 ASP A N 1
ATOM 1399 C CA . ASP A 1 176 ? -7.682 -3.104 -4.671 1.00 98.06 176 ASP A CA 1
ATOM 1400 C C . ASP A 1 176 ? -8.159 -4.560 -4.553 1.00 98.06 176 ASP A C 1
ATOM 1402 O O . ASP A 1 176 ? -8.728 -4.955 -3.532 1.00 98.06 176 ASP A O 1
ATOM 1406 N N . ALA A 1 177 ? -7.872 -5.397 -5.555 1.00 96.94 177 ALA A N 1
ATOM 1407 C CA . ALA A 1 177 ? -8.235 -6.812 -5.543 1.00 96.94 177 ALA A CA 1
ATOM 1408 C C . ALA A 1 177 ? -7.541 -7.597 -4.413 1.00 96.94 177 ALA A C 1
ATOM 1410 O O . ALA A 1 177 ? -8.172 -8.407 -3.720 1.00 96.94 177 ALA A O 1
ATOM 1411 N N . TRP A 1 178 ? -6.240 -7.380 -4.205 1.00 94.94 178 TRP A N 1
ATOM 1412 C CA . TRP A 1 178 ? -5.477 -8.062 -3.153 1.00 94.94 178 TRP A CA 1
ATOM 1413 C C . TRP A 1 178 ? -5.797 -7.524 -1.761 1.00 94.94 178 TRP A C 1
ATOM 1415 O O . TRP A 1 178 ? -5.884 -8.308 -0.816 1.00 94.94 178 TRP A O 1
ATOM 1425 N N . TYR A 1 179 ? -6.062 -6.227 -1.636 1.00 95.25 179 TYR A N 1
ATOM 1426 C CA . TYR A 1 179 ? -6.530 -5.608 -0.404 1.00 95.25 179 TYR A CA 1
ATOM 1427 C C . TYR A 1 179 ? -7.893 -6.180 0.020 1.00 95.25 179 TYR A C 1
ATOM 1429 O O . TYR A 1 179 ? -8.039 -6.670 1.142 1.00 95.25 179 TYR A O 1
ATOM 1437 N N . GLN A 1 180 ? -8.872 -6.226 -0.892 1.00 94.69 180 GLN A N 1
ATOM 1438 C CA . GLN A 1 180 ? -10.213 -6.760 -0.611 1.00 94.69 180 GLN A CA 1
ATOM 1439 C C . GLN A 1 180 ? -10.189 -8.238 -0.199 1.00 94.69 180 GLN A C 1
ATOM 1441 O O . GLN A 1 180 ? -10.916 -8.647 0.709 1.00 94.69 180 GLN A O 1
ATOM 1446 N N . SER A 1 181 ? -9.333 -9.038 -0.838 1.00 92.94 181 SER A N 1
ATOM 1447 C CA . SER A 1 181 ? -9.153 -10.460 -0.521 1.00 92.94 181 SER A CA 1
ATOM 1448 C C . SER A 1 181 ? -8.185 -10.726 0.640 1.00 92.94 181 SER A C 1
ATOM 1450 O O . SER A 1 181 ? -8.048 -11.876 1.054 1.00 92.94 181 SER A O 1
ATOM 1452 N N . ARG A 1 182 ? -7.546 -9.685 1.199 1.00 89.00 182 ARG A N 1
ATOM 1453 C CA . ARG A 1 182 ? -6.490 -9.766 2.232 1.00 89.00 182 ARG A CA 1
ATOM 1454 C C . ARG A 1 182 ? -5.355 -10.714 1.840 1.00 89.00 182 ARG A C 1
ATOM 1456 O O . ARG A 1 182 ? -4.838 -11.466 2.666 1.00 89.00 182 ARG A O 1
ATOM 1463 N N . ASN A 1 183 ? -4.981 -10.693 0.567 1.00 89.81 183 ASN A N 1
ATOM 1464 C CA . ASN A 1 183 ? -4.027 -11.625 -0.018 1.00 89.81 183 ASN A CA 1
ATOM 1465 C C . ASN A 1 183 ? -2.573 -11.211 0.272 1.00 89.81 183 ASN A C 1
ATOM 1467 O O . ASN A 1 183 ? -1.819 -10.830 -0.624 1.00 89.81 183 ASN A O 1
ATOM 1471 N N . LEU A 1 184 ? -2.184 -11.286 1.548 1.00 89.62 184 LEU A N 1
ATOM 1472 C CA . LEU A 1 184 ? -0.818 -10.999 1.995 1.00 89.62 184 LEU A CA 1
ATOM 1473 C C . LEU A 1 184 ? 0.197 -11.986 1.426 1.00 89.62 184 LEU A C 1
ATOM 1475 O O . LEU A 1 184 ? 1.319 -11.599 1.142 1.00 89.62 184 LEU A O 1
ATOM 1479 N N . GLU A 1 185 ? -0.184 -13.246 1.231 1.00 93.75 185 GLU A N 1
ATOM 1480 C CA . GLU A 1 185 ? 0.721 -14.259 0.685 1.00 93.75 185 GLU A CA 1
ATOM 1481 C C . GLU A 1 185 ? 1.215 -13.873 -0.713 1.00 93.75 185 GLU A C 1
ATOM 1483 O O . GLU A 1 185 ? 2.418 -13.879 -0.970 1.00 93.75 185 GLU A O 1
ATOM 1488 N N . SER A 1 186 ? 0.306 -13.465 -1.604 1.00 94.38 186 SER A N 1
ATOM 1489 C CA . SER A 1 186 ? 0.696 -13.046 -2.955 1.00 94.38 186 SER A CA 1
ATOM 1490 C C . SER A 1 186 ? 1.528 -11.766 -2.936 1.00 94.38 186 SER A C 1
ATOM 1492 O O . SER A 1 186 ? 2.491 -11.665 -3.693 1.00 94.38 186 SER A O 1
ATOM 1494 N N . LEU A 1 187 ? 1.217 -10.830 -2.033 1.00 95.06 187 LEU A N 1
ATOM 1495 C CA . LEU A 1 187 ? 2.019 -9.624 -1.830 1.00 95.06 187 LEU A CA 1
ATOM 1496 C C . LEU A 1 187 ? 3.442 -9.953 -1.367 1.00 95.06 187 LEU A C 1
ATOM 1498 O O . LEU A 1 187 ? 4.404 -9.457 -1.946 1.00 95.06 187 LEU A O 1
ATOM 1502 N N . MET A 1 188 ? 3.591 -10.828 -0.372 1.00 95.69 188 MET A N 1
ATOM 1503 C CA . MET A 1 188 ? 4.902 -11.233 0.140 1.00 95.69 188 MET A CA 1
ATO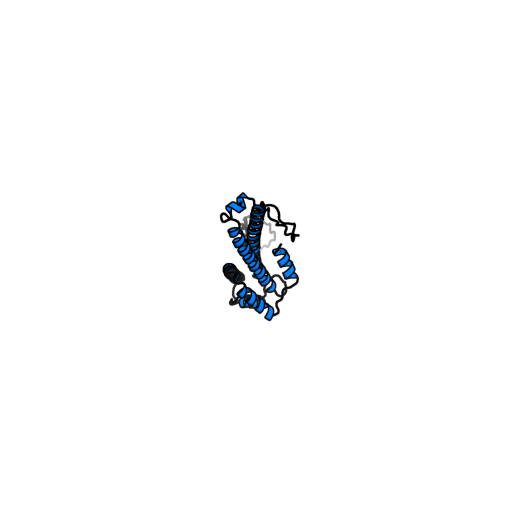M 1504 C C . MET A 1 188 ? 5.706 -12.023 -0.898 1.00 95.69 188 MET A C 1
ATOM 1506 O O . MET A 1 188 ? 6.919 -11.847 -0.993 1.00 95.69 188 MET A O 1
ATOM 1510 N N . ASN A 1 189 ? 5.044 -12.836 -1.724 1.00 97.69 189 ASN A N 1
ATOM 1511 C CA . ASN A 1 189 ? 5.685 -13.492 -2.863 1.00 97.69 189 ASN A CA 1
ATOM 1512 C C . ASN A 1 189 ? 6.147 -12.473 -3.919 1.00 97.69 189 ASN A C 1
ATOM 1514 O O . ASN A 1 189 ? 7.220 -12.639 -4.496 1.00 97.69 189 ASN A O 1
ATOM 1518 N N . GLY A 1 190 ? 5.368 -11.416 -4.163 1.00 97.25 190 GLY A N 1
ATOM 1519 C CA . GLY A 1 190 ? 5.760 -10.301 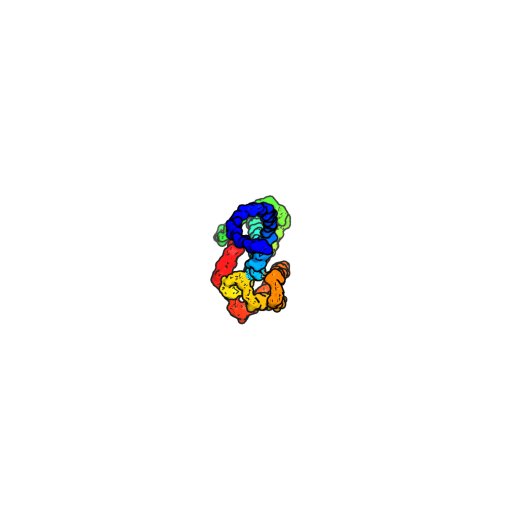-5.027 1.00 97.25 190 GLY A CA 1
ATOM 1520 C C . GLY A 1 190 ? 6.977 -9.547 -4.486 1.00 97.25 190 GLY A C 1
ATOM 1521 O O . GLY A 1 190 ? 7.949 -9.358 -5.214 1.00 97.25 190 GLY A O 1
ATOM 1522 N N . MET A 1 191 ? 6.975 -9.205 -3.192 1.00 97.44 191 MET A N 1
ATOM 1523 C CA . MET A 1 191 ? 8.136 -8.620 -2.504 1.00 97.44 191 MET A CA 1
ATOM 1524 C C . MET A 1 191 ? 9.381 -9.500 -2.646 1.00 97.44 191 MET A C 1
ATOM 1526 O O . MET A 1 191 ? 10.456 -9.002 -2.969 1.00 97.44 191 MET A O 1
ATOM 1530 N N . GLY A 1 192 ? 9.236 -10.816 -2.460 1.00 97.94 192 GLY A N 1
ATOM 1531 C CA . GLY A 1 192 ? 10.323 -11.777 -2.652 1.00 97.94 192 GLY A CA 1
ATOM 1532 C C . GLY A 1 192 ? 10.911 -11.728 -4.064 1.00 97.94 192 GLY A C 1
ATOM 1533 O O . GLY A 1 192 ? 12.127 -11.679 -4.214 1.00 97.94 192 GLY A O 1
ATOM 1534 N N . GLN A 1 193 ? 10.065 -11.639 -5.095 1.00 98.38 193 GLN A N 1
ATOM 1535 C CA . GLN A 1 193 ? 10.524 -11.512 -6.483 1.00 98.38 193 GLN A CA 1
ATOM 1536 C C . GLN A 1 193 ? 11.304 -10.215 -6.734 1.00 98.38 193 GLN A C 1
ATOM 1538 O O . GLN A 1 193 ? 12.313 -10.244 -7.439 1.00 98.38 193 GLN A O 1
ATOM 1543 N N . LEU A 1 194 ? 10.875 -9.087 -6.157 1.00 98.38 194 LEU A N 1
ATOM 1544 C CA . LEU A 1 194 ? 11.645 -7.840 -6.224 1.00 98.38 194 LEU A CA 1
ATOM 1545 C C . LEU A 1 194 ? 12.989 -8.001 -5.494 1.00 98.38 194 LEU A C 1
ATOM 1547 O O . LEU A 1 194 ? 14.044 -7.642 -6.017 1.00 98.38 194 LEU A O 1
ATOM 1551 N N . TYR A 1 195 ? 13.005 -8.637 -4.325 1.00 98.19 195 TYR A N 1
ATOM 1552 C CA . TYR A 1 195 ? 14.250 -8.892 -3.600 1.00 98.19 195 TYR A CA 1
ATOM 1553 C C . TYR A 1 195 ? 15.218 -9.801 -4.367 1.00 98.19 195 TYR A C 1
ATOM 1555 O O . TYR A 1 195 ? 16.425 -9.532 -4.384 1.00 98.19 195 TYR A O 1
ATOM 1563 N N . ASP A 1 196 ? 14.728 -10.813 -5.070 1.00 98.31 196 ASP A N 1
ATOM 1564 C CA . ASP A 1 196 ? 15.563 -11.671 -5.916 1.00 98.31 196 ASP A CA 1
ATOM 1565 C C . ASP A 1 196 ? 16.204 -10.896 -7.080 1.00 98.31 196 ASP A C 1
ATOM 1567 O O . ASP A 1 196 ? 17.309 -11.223 -7.516 1.00 98.31 196 ASP A O 1
ATOM 1571 N N . LYS A 1 197 ? 15.562 -9.812 -7.532 1.00 97.81 197 LYS A N 1
ATOM 1572 C CA . LYS A 1 197 ? 16.080 -8.894 -8.562 1.00 97.81 197 LYS A CA 1
ATOM 1573 C C . LYS A 1 197 ? 16.972 -7.772 -8.017 1.00 97.81 197 LYS A C 1
ATOM 1575 O O . LYS A 1 197 ? 17.516 -6.982 -8.785 1.00 97.81 197 LYS A O 1
ATOM 1580 N N . GLY A 1 198 ? 17.183 -7.727 -6.702 1.00 97.75 198 GLY A N 1
ATOM 1581 C CA . GLY A 1 198 ? 18.103 -6.789 -6.055 1.00 97.75 198 GLY A CA 1
ATOM 1582 C C . GLY A 1 198 ? 17.461 -5.516 -5.501 1.00 97.75 198 GLY A C 1
ATOM 1583 O O . GLY A 1 198 ? 18.187 -4.697 -4.945 1.00 97.75 198 GLY A O 1
ATOM 1584 N N . TYR A 1 199 ? 16.137 -5.367 -5.584 1.00 98.44 199 TYR A N 1
ATOM 1585 C CA . TYR A 1 199 ? 15.405 -4.283 -4.921 1.00 98.44 199 TYR A CA 1
ATOM 1586 C C . TYR A 1 199 ? 15.460 -4.478 -3.407 1.00 98.44 199 TYR A C 1
ATOM 1588 O O . TYR A 1 199 ? 15.463 -5.613 -2.926 1.00 98.44 199 TYR A O 1
ATOM 1596 N N . ARG A 1 200 ? 15.548 -3.411 -2.622 1.00 97.25 200 ARG A N 1
ATOM 1597 C CA . ARG A 1 200 ? 15.656 -3.484 -1.159 1.00 97.25 200 ARG A CA 1
ATOM 1598 C C . ARG A 1 200 ? 14.956 -2.280 -0.562 1.00 97.25 200 ARG A C 1
ATOM 1600 O O . ARG A 1 200 ? 14.993 -1.223 -1.165 1.00 97.25 200 ARG A O 1
ATOM 1607 N N . VAL A 1 201 ? 14.432 -2.444 0.650 1.00 97.06 201 VAL A N 1
ATOM 1608 C CA . VAL A 1 201 ? 13.975 -1.305 1.451 1.00 97.06 201 VAL A CA 1
ATOM 1609 C C . VAL A 1 201 ? 15.159 -0.382 1.712 1.00 97.06 201 VAL A C 1
ATOM 1611 O O . VAL A 1 201 ? 16.161 -0.799 2.312 1.00 97.06 201 VAL A O 1
ATOM 1614 N N . THR A 1 202 ? 15.043 0.858 1.264 1.00 97.38 202 THR A N 1
ATOM 1615 C CA . THR A 1 202 ? 16.043 1.902 1.450 1.00 97.38 202 THR A CA 1
ATOM 1616 C C . THR A 1 202 ? 15.778 2.689 2.736 1.00 97.38 202 THR A C 1
ATOM 1618 O O . THR A 1 202 ? 14.780 2.516 3.445 1.00 97.38 202 THR A O 1
ATOM 1621 N N . ALA A 1 203 ? 16.710 3.574 3.091 1.00 97.31 203 ALA A N 1
ATOM 1622 C CA . ALA A 1 203 ? 16.471 4.513 4.184 1.00 97.31 203 ALA A CA 1
ATOM 1623 C C . ALA A 1 203 ? 15.385 5.545 3.824 1.00 97.31 203 ALA A C 1
ATOM 1625 O O . ALA A 1 203 ? 14.690 6.019 4.726 1.00 97.31 203 ALA A O 1
ATOM 1626 N N . ALA A 1 204 ? 15.241 5.880 2.535 1.00 96.19 204 ALA A N 1
ATOM 1627 C CA . ALA A 1 204 ? 14.209 6.785 2.045 1.00 96.19 204 ALA A CA 1
ATOM 1628 C C . ALA A 1 204 ? 12.826 6.133 2.168 1.00 96.19 204 ALA A C 1
ATOM 1630 O O . ALA A 1 204 ? 11.943 6.728 2.787 1.00 96.19 204 ALA A O 1
ATOM 1631 N N . ASP A 1 205 ? 12.693 4.873 1.743 1.00 95.94 205 ASP A N 1
ATOM 1632 C CA . ASP A 1 205 ? 11.474 4.076 1.923 1.00 95.94 205 ASP A CA 1
ATOM 1633 C C . ASP A 1 205 ? 11.038 4.045 3.380 1.00 95.94 205 ASP A C 1
ATOM 1635 O O . ASP A 1 205 ? 9.872 4.258 3.710 1.00 95.94 205 ASP A O 1
ATOM 1639 N N . ARG A 1 206 ? 11.992 3.800 4.287 1.00 95.44 206 ARG A N 1
ATOM 1640 C CA . ARG A 1 206 ? 11.705 3.727 5.717 1.00 95.44 206 ARG A CA 1
ATOM 1641 C C . ARG A 1 206 ? 11.202 5.058 6.264 1.00 95.44 206 ARG A C 1
ATOM 1643 O O . ARG A 1 206 ? 10.239 5.066 7.028 1.00 95.44 206 ARG A O 1
ATOM 1650 N N . ALA A 1 207 ? 11.843 6.162 5.887 1.00 95.94 207 ALA A N 1
ATOM 1651 C CA . ALA A 1 207 ? 11.428 7.494 6.311 1.00 95.94 207 ALA A CA 1
ATOM 1652 C C . ALA A 1 207 ? 10.021 7.835 5.796 1.00 95.94 207 ALA A C 1
ATOM 1654 O O . ALA A 1 207 ? 9.206 8.397 6.531 1.00 95.94 207 ALA A O 1
ATOM 1655 N N . GLU A 1 208 ? 9.723 7.449 4.558 1.00 94.12 208 GLU A N 1
ATOM 1656 C CA . GLU A 1 208 ? 8.431 7.677 3.922 1.00 94.12 208 GLU A CA 1
ATOM 1657 C C . GLU A 1 208 ? 7.328 6.786 4.517 1.00 94.12 208 GLU A C 1
ATOM 1659 O O . GLU A 1 208 ? 6.233 7.264 4.821 1.00 94.12 208 GLU A O 1
ATOM 1664 N N . LEU A 1 209 ? 7.630 5.520 4.816 1.00 93.38 209 LEU A N 1
ATOM 1665 C CA . LEU A 1 209 ? 6.748 4.631 5.575 1.00 93.38 209 LEU A CA 1
ATOM 1666 C C . LEU A 1 209 ? 6.471 5.165 6.972 1.00 93.38 209 LEU A C 1
ATOM 1668 O O . LEU A 1 209 ? 5.320 5.172 7.394 1.00 93.38 209 LEU A O 1
ATOM 1672 N N . ASP A 1 210 ? 7.491 5.634 7.693 1.00 91.50 210 ASP A N 1
ATOM 1673 C CA . ASP A 1 210 ? 7.308 6.190 9.031 1.00 91.50 210 ASP A CA 1
ATOM 1674 C C . ASP A 1 210 ? 6.442 7.465 8.977 1.00 91.50 210 ASP A C 1
ATOM 1676 O O . ASP A 1 210 ? 5.597 7.653 9.855 1.00 91.50 210 ASP A O 1
ATOM 1680 N N . ARG A 1 211 ? 6.576 8.305 7.936 1.00 93.69 211 ARG A N 1
ATOM 1681 C CA . ARG A 1 211 ? 5.691 9.461 7.687 1.00 93.69 211 ARG A CA 1
ATOM 1682 C C . ARG A 1 211 ? 4.248 9.020 7.444 1.00 93.69 211 ARG A C 1
ATOM 1684 O O . ARG A 1 211 ? 3.326 9.601 8.010 1.00 93.69 211 ARG A O 1
ATOM 1691 N N . VAL A 1 212 ? 4.045 8.014 6.597 1.00 88.69 212 VAL A N 1
ATOM 1692 C CA . VAL A 1 212 ? 2.714 7.524 6.216 1.00 88.69 212 VAL A CA 1
ATOM 1693 C C . VAL A 1 212 ? 2.085 6.643 7.291 1.00 88.69 212 VAL A C 1
ATOM 1695 O O . VAL A 1 212 ? 0.863 6.534 7.312 1.00 88.69 212 VAL A O 1
ATOM 1698 N N . ALA A 1 213 ? 2.856 6.066 8.215 1.00 82.69 213 ALA A N 1
ATOM 1699 C CA . ALA A 1 213 ? 2.377 5.231 9.318 1.00 82.69 213 ALA A CA 1
ATOM 1700 C C . ALA A 1 213 ? 1.968 6.029 10.570 1.00 82.69 213 ALA A C 1
ATOM 1702 O O . ALA A 1 213 ? 1.088 5.570 11.298 1.00 82.69 213 ALA A O 1
ATOM 1703 N N . GLN A 1 214 ? 2.517 7.231 10.780 1.00 76.25 214 GLN A N 1
ATOM 1704 C CA . GLN A 1 214 ? 2.153 8.163 11.870 1.00 76.25 214 GLN A CA 1
ATOM 1705 C C . GLN A 1 214 ? 0.776 8.797 11.675 1.00 76.25 214 GLN A C 1
ATOM 1707 O O . GLN A 1 214 ? -0.083 8.652 12.565 1.00 76.25 214 GLN A O 1
#